Protein AF-A0AAV2SZP1-F1 (afdb_monomer_lite)

Radius of gyration: 31.39 Å; chains: 1; bounding box: 86×43×117 Å

Organism: Calicophoron daubneyi (NCBI:txid300641)

Structure (mmCIF, N/CA/C/O backbone):
data_AF-A0AAV2SZP1-F1
#
_entry.id   AF-A0AAV2SZP1-F1
#
loop_
_atom_site.group_PDB
_atom_site.id
_atom_site.type_symbol
_atom_site.label_atom_id
_atom_site.label_alt_id
_atom_site.label_comp_id
_atom_site.label_asym_id
_atom_site.label_entity_id
_atom_site.label_seq_id
_atom_site.pdbx_PDB_ins_code
_atom_site.Cartn_x
_atom_site.Cartn_y
_atom_site.Cartn_z
_atom_site.occupancy
_atom_site.B_iso_or_equiv
_atom_site.auth_seq_id
_atom_site.auth_comp_id
_atom_site.auth_asym_id
_atom_site.auth_atom_id
_atom_site.pdbx_PDB_model_num
ATOM 1 N N . MET A 1 1 ? 3.345 0.890 -23.397 1.00 32.16 1 MET A N 1
ATOM 2 C CA . MET A 1 1 ? 3.828 -0.381 -22.806 1.00 32.16 1 MET A CA 1
ATOM 3 C C . MET A 1 1 ? 2.612 -1.206 -22.407 1.00 32.16 1 MET A C 1
ATOM 5 O O . MET A 1 1 ? 1.772 -0.677 -21.697 1.00 32.16 1 MET A O 1
ATOM 9 N N . LYS A 1 2 ? 2.470 -2.449 -22.882 1.00 25.91 2 LYS A N 1
ATOM 10 C CA . LYS A 1 2 ? 1.496 -3.401 -22.321 1.00 25.91 2 LYS A CA 1
ATOM 11 C C . LYS A 1 2 ? 2.273 -4.311 -21.373 1.00 25.91 2 LYS A C 1
ATOM 13 O O . LYS A 1 2 ? 3.191 -4.995 -21.817 1.00 25.91 2 LYS A O 1
ATOM 18 N N . THR A 1 3 ? 1.970 -4.248 -20.086 1.00 30.83 3 THR A N 1
ATOM 19 C CA . THR A 1 3 ? 2.583 -5.073 -19.045 1.00 30.83 3 THR A CA 1
ATOM 20 C C . THR A 1 3 ? 1.610 -6.194 -18.684 1.00 30.83 3 THR A C 1
ATOM 22 O O . THR A 1 3 ? 0.451 -5.941 -18.367 1.00 30.83 3 THR A O 1
ATOM 25 N N . ASN A 1 4 ? 2.070 -7.443 -18.753 1.00 27.08 4 ASN A N 1
ATOM 26 C CA . ASN A 1 4 ? 1.370 -8.560 -18.127 1.00 27.08 4 ASN A CA 1
ATOM 27 C C . ASN A 1 4 ? 1.825 -8.583 -16.667 1.00 27.08 4 ASN A C 1
ATOM 29 O O . ASN A 1 4 ? 2.984 -8.895 -16.398 1.00 27.08 4 ASN A O 1
ATOM 33 N N . LEU A 1 5 ? 0.947 -8.169 -15.751 1.00 31.53 5 LEU A N 1
ATOM 34 C CA . LEU A 1 5 ? 1.199 -8.236 -14.314 1.00 31.53 5 LEU A CA 1
ATOM 35 C C . LEU A 1 5 ? 0.475 -9.429 -13.709 1.00 31.53 5 LEU A C 1
ATOM 37 O O . LEU A 1 5 ? -0.736 -9.569 -13.861 1.00 31.53 5 LEU A O 1
ATOM 41 N N . GLU A 1 6 ? 1.223 -10.215 -12.949 1.00 29.12 6 GLU A N 1
ATOM 42 C CA . GLU A 1 6 ? 0.682 -11.115 -11.943 1.00 29.12 6 GLU A CA 1
ATOM 43 C C . GLU A 1 6 ? 1.132 -10.581 -10.580 1.00 29.12 6 GLU A C 1
ATOM 45 O O . GLU A 1 6 ? 2.255 -10.815 -10.139 1.00 29.12 6 GLU A O 1
ATOM 50 N N . THR A 1 7 ? 0.265 -9.800 -9.940 1.00 30.12 7 THR A N 1
ATOM 51 C CA . THR A 1 7 ? 0.522 -9.236 -8.613 1.00 30.12 7 THR A CA 1
ATOM 52 C C . THR A 1 7 ? -0.186 -10.103 -7.564 1.00 30.12 7 THR A C 1
ATOM 54 O O . THR A 1 7 ? -1.376 -10.380 -7.694 1.00 30.12 7 THR A O 1
ATOM 57 N N . ILE A 1 8 ? 0.518 -10.542 -6.516 1.00 31.97 8 ILE A N 1
ATOM 58 C CA . ILE A 1 8 ? -0.034 -11.402 -5.448 1.00 31.97 8 ILE A CA 1
ATOM 59 C C . ILE A 1 8 ? 0.042 -10.662 -4.105 1.00 31.97 8 ILE A C 1
ATOM 61 O O . ILE A 1 8 ? 0.899 -10.965 -3.282 1.00 31.97 8 ILE A O 1
ATOM 65 N N . VAL A 1 9 ? -0.843 -9.686 -3.871 1.00 32.25 9 VAL A N 1
ATOM 66 C CA . VAL A 1 9 ? -0.823 -8.865 -2.642 1.00 32.25 9 VAL A CA 1
ATOM 67 C C . VAL A 1 9 ? -1.455 -9.605 -1.470 1.00 32.25 9 VAL A C 1
ATOM 69 O O . VAL A 1 9 ? -2.668 -9.643 -1.375 1.00 32.25 9 VAL A O 1
ATOM 72 N N . ARG A 1 10 ? -0.665 -10.153 -0.545 1.00 37.72 10 ARG A N 1
ATOM 73 C CA . ARG A 1 10 ? -1.170 -10.768 0.700 1.00 37.72 10 ARG A CA 1
ATOM 74 C C . ARG A 1 10 ? -1.724 -9.689 1.648 1.00 37.72 10 ARG A C 1
ATOM 76 O O . ARG A 1 10 ? -1.050 -8.695 1.873 1.00 37.72 10 ARG A O 1
ATOM 83 N N . LEU A 1 11 ? -2.941 -9.860 2.171 1.00 33.09 11 LEU A N 1
ATOM 84 C CA . LEU A 1 11 ? -3.614 -8.930 3.096 1.00 33.09 11 LEU A CA 1
ATOM 85 C C . LEU A 1 11 ? -4.386 -9.743 4.148 1.00 33.09 11 LEU A C 1
ATOM 87 O O . LEU A 1 11 ? -4.956 -10.783 3.815 1.00 33.09 11 LEU A O 1
ATOM 91 N N . TYR A 1 12 ? -4.443 -9.261 5.391 1.00 32.19 12 TYR A N 1
ATOM 92 C CA . TYR A 1 12 ? -5.140 -9.926 6.501 1.00 32.19 12 TYR A CA 1
ATOM 93 C C . TYR A 1 12 ? -6.186 -8.987 7.095 1.00 32.19 12 TYR A C 1
ATOM 95 O O . TYR A 1 12 ? -5.859 -7.839 7.390 1.00 32.19 12 TYR A O 1
ATOM 103 N N . VAL A 1 13 ? -7.426 -9.456 7.286 1.00 30.86 13 VAL A N 1
ATOM 104 C CA . VAL A 1 13 ? -8.488 -8.640 7.891 1.00 30.86 13 VAL A CA 1
ATOM 105 C C . VAL A 1 13 ? -9.483 -9.469 8.716 1.00 30.86 13 VAL A C 1
ATOM 107 O O . VAL A 1 13 ? -9.924 -10.531 8.289 1.00 30.86 13 VAL A O 1
ATOM 110 N N . SER A 1 14 ? -9.898 -8.932 9.867 1.00 26.12 14 SER A N 1
ATOM 111 C CA . SER A 1 14 ? -10.965 -9.420 10.749 1.00 26.12 14 SER A CA 1
ATOM 112 C C . SER A 1 14 ? -11.928 -8.278 11.156 1.00 26.12 14 SER A C 1
ATOM 114 O O . SER A 1 14 ? -11.673 -7.101 10.899 1.00 26.12 14 SER A O 1
ATOM 116 N N . LYS A 1 15 ? -13.082 -8.614 11.751 1.00 26.30 15 LYS A N 1
ATOM 117 C CA . LYS A 1 15 ? -14.145 -7.670 12.154 1.00 26.30 15 LYS A CA 1
ATOM 118 C C . LYS A 1 15 ? -13.741 -6.856 13.390 1.00 26.30 15 LYS A C 1
ATOM 120 O O . LYS A 1 15 ? -13.517 -7.423 14.456 1.00 26.30 15 LYS A O 1
ATOM 125 N N . GLY A 1 16 ? -13.780 -5.529 13.298 1.00 30.22 16 GLY A N 1
ATOM 126 C CA . GLY A 1 16 ? -13.672 -4.659 14.468 1.00 30.22 16 GLY A CA 1
ATOM 127 C C . GLY A 1 16 ? -14.208 -3.252 14.216 1.00 30.22 16 GLY A C 1
ATOM 128 O O . GLY A 1 16 ? -13.968 -2.679 13.163 1.00 30.22 16 GLY A O 1
ATOM 129 N N . THR A 1 17 ? -14.920 -2.702 15.199 1.00 33.56 17 THR A N 1
ATOM 130 C CA . THR A 1 17 ? -15.301 -1.284 15.283 1.00 33.56 17 THR A CA 1
ATOM 131 C C . THR A 1 17 ? -14.237 -0.490 16.056 1.00 33.56 17 THR A C 1
ATOM 133 O O . THR A 1 17 ? -13.511 -1.066 16.881 1.00 33.56 17 THR A O 1
ATOM 136 N N . TRP A 1 18 ? -14.117 0.807 15.761 1.00 40.94 18 TRP A N 1
ATOM 137 C CA . TRP A 1 18 ? -13.080 1.718 16.266 1.00 40.94 18 TRP A CA 1
ATOM 138 C C . TRP A 1 18 ? -13.682 2.990 16.880 1.00 40.94 18 TRP A C 1
ATOM 140 O O . TRP A 1 18 ? -14.820 3.336 16.573 1.00 40.94 18 TRP A O 1
ATOM 150 N N . THR A 1 19 ? -12.904 3.672 17.726 1.00 40.06 19 THR A N 1
ATOM 151 C CA . THR A 1 19 ? -13.195 4.998 18.304 1.00 40.06 19 THR A CA 1
ATOM 152 C C . THR A 1 19 ? -12.087 6.000 17.931 1.00 40.06 19 THR A C 1
ATOM 154 O O . THR A 1 19 ? -10.946 5.601 17.690 1.00 40.06 19 THR A O 1
ATOM 157 N N . GLU A 1 20 ? -12.426 7.294 17.869 1.00 34.50 20 GLU A N 1
ATOM 158 C CA . GLU A 1 20 ? -11.653 8.362 17.199 1.00 34.50 20 GLU A CA 1
ATOM 159 C C . GLU A 1 20 ? -10.243 8.642 17.774 1.00 34.50 20 GLU A C 1
ATOM 161 O O . GLU A 1 20 ? -9.327 8.965 17.019 1.00 34.50 20 GLU A O 1
ATOM 166 N N . GLU A 1 21 ? -10.006 8.446 19.076 1.00 33.19 21 GLU A N 1
ATOM 167 C CA . GLU A 1 21 ? -8.717 8.770 19.730 1.00 33.19 21 GLU A CA 1
ATOM 168 C C . GLU A 1 21 ? -7.553 7.829 19.356 1.00 33.19 21 GLU A C 1
ATOM 170 O O . GLU A 1 21 ? -6.381 8.187 19.489 1.00 33.19 21 GLU A O 1
ATOM 175 N N . LEU A 1 22 ? -7.840 6.628 18.844 1.00 41.53 22 LEU A N 1
ATOM 176 C CA . LEU A 1 22 ? -6.813 5.629 18.514 1.00 41.53 22 LEU A CA 1
ATOM 177 C C . LEU A 1 22 ? -6.141 5.863 17.148 1.00 41.53 22 LEU A C 1
ATOM 179 O O . LEU A 1 22 ? -5.084 5.285 16.887 1.00 41.53 22 LEU A O 1
ATOM 183 N N . MET A 1 23 ? -6.698 6.727 16.293 1.00 36.97 23 MET A N 1
ATOM 184 C CA . MET A 1 23 ? -6.182 6.944 14.934 1.00 36.97 23 MET A CA 1
ATOM 185 C C . MET A 1 23 ? -4.878 7.758 14.888 1.00 36.97 23 MET A C 1
ATOM 187 O O . MET A 1 23 ? -4.019 7.500 14.043 1.00 36.97 23 MET A O 1
ATOM 191 N N . PHE A 1 24 ? -4.663 8.680 15.834 1.00 35.03 24 PHE A N 1
ATOM 192 C CA . PHE A 1 24 ? -3.484 9.562 15.838 1.00 35.03 24 PHE A CA 1
ATOM 193 C C . PHE A 1 24 ? -2.183 8.849 16.257 1.00 35.03 24 PHE A C 1
ATOM 195 O O . PHE A 1 24 ? -1.125 9.091 15.677 1.00 35.03 24 PHE A O 1
ATOM 202 N N . GLN A 1 25 ? -2.239 7.915 17.217 1.00 36.44 25 GLN A N 1
ATOM 203 C CA . GLN A 1 25 ? -1.064 7.112 17.607 1.00 36.44 25 GLN A CA 1
ATOM 204 C C . GLN A 1 25 ? -0.679 6.062 16.552 1.00 36.44 25 GLN A C 1
ATOM 206 O O . GLN A 1 25 ? 0.465 5.607 16.507 1.00 36.44 25 GLN A O 1
ATOM 211 N N . TYR A 1 26 ? -1.626 5.682 15.698 1.00 40.97 26 TYR A N 1
ATOM 212 C CA . TYR A 1 26 ? -1.497 4.597 14.735 1.00 40.97 26 TYR A CA 1
ATOM 213 C C . TYR A 1 26 ? -0.702 4.995 13.481 1.00 40.97 26 TYR A C 1
ATOM 215 O O . TYR A 1 26 ? 0.145 4.229 13.017 1.00 40.97 26 TYR A O 1
ATOM 223 N N . PHE A 1 27 ? -0.866 6.230 12.994 1.00 37.50 27 PHE A N 1
ATOM 224 C CA . PHE A 1 27 ? -0.112 6.728 11.836 1.00 37.50 27 PHE A CA 1
ATOM 225 C C . PHE A 1 27 ? 1.400 6.828 12.120 1.00 37.50 27 PHE A C 1
ATOM 227 O O . PHE A 1 27 ? 2.226 6.479 11.276 1.00 37.50 27 PHE A O 1
ATOM 234 N N . TYR A 1 28 ? 1.773 7.202 13.351 1.00 34.41 28 TYR A N 1
ATOM 235 C CA . TYR A 1 28 ? 3.170 7.275 13.802 1.00 34.41 28 TYR A CA 1
ATOM 236 C C . TYR A 1 28 ? 3.864 5.898 13.843 1.00 34.41 28 TYR A C 1
ATOM 238 O O . TYR A 1 28 ? 5.072 5.801 13.636 1.00 34.41 28 TYR A O 1
ATOM 246 N N . LEU A 1 29 ? 3.107 4.819 14.074 1.00 33.34 29 LEU A N 1
ATOM 247 C CA . LEU A 1 29 ? 3.631 3.452 14.180 1.00 33.34 29 LEU A CA 1
ATOM 248 C C . LEU A 1 29 ? 3.926 2.804 12.818 1.00 33.34 29 LEU A C 1
ATOM 250 O O . LEU A 1 29 ? 4.861 2.009 12.724 1.00 33.34 29 LEU A O 1
ATOM 254 N N . SER A 1 30 ? 3.191 3.175 11.763 1.00 34.12 30 SER A N 1
ATOM 255 C CA . SER A 1 30 ? 3.409 2.652 10.400 1.00 34.12 30 SER A CA 1
ATOM 256 C C . SER A 1 30 ? 4.790 3.012 9.825 1.00 34.12 30 SER A C 1
ATOM 258 O O . SER A 1 30 ? 5.386 2.229 9.090 1.00 34.12 30 SER A O 1
ATOM 260 N N . ASN A 1 31 ? 5.364 4.140 10.256 1.00 38.78 31 ASN A N 1
ATOM 261 C CA . ASN A 1 31 ? 6.644 4.664 9.769 1.00 38.78 31 ASN A CA 1
ATOM 262 C C . ASN A 1 31 ? 7.893 3.958 10.330 1.00 38.78 31 ASN A C 1
ATOM 264 O O . ASN A 1 31 ? 9.012 4.319 9.971 1.00 38.78 31 ASN A O 1
ATOM 268 N N . LYS A 1 32 ? 7.735 2.963 11.216 1.00 33.59 32 LYS A N 1
ATOM 269 C CA . LYS A 1 32 ? 8.853 2.258 11.874 1.00 33.59 32 LYS A CA 1
ATOM 270 C C . LYS A 1 32 ? 9.125 0.844 11.351 1.00 33.59 32 LYS A C 1
ATOM 272 O O . LYS A 1 32 ? 9.921 0.126 11.952 1.00 33.59 32 LYS A O 1
ATOM 277 N N . ILE A 1 33 ? 8.491 0.432 10.254 1.00 33.03 33 ILE A N 1
ATOM 278 C CA . ILE A 1 33 ? 8.659 -0.917 9.702 1.00 33.03 33 ILE A CA 1
ATOM 279 C C . ILE A 1 33 ? 9.998 -1.005 8.952 1.00 33.03 33 ILE A C 1
ATOM 281 O O . ILE A 1 33 ? 10.155 -0.493 7.846 1.00 33.03 33 ILE A O 1
ATOM 285 N N . SER A 1 34 ? 10.978 -1.650 9.586 1.00 28.44 34 SER A N 1
ATOM 286 C CA . SER A 1 34 ? 12.246 -2.079 8.988 1.00 28.44 34 SER A CA 1
ATOM 287 C C . SER A 1 34 ? 12.063 -3.437 8.300 1.00 28.44 34 SER A C 1
ATOM 289 O O . SER A 1 34 ? 11.376 -4.317 8.812 1.00 28.44 34 SER A O 1
ATOM 291 N N . THR A 1 35 ? 12.669 -3.611 7.125 1.00 31.80 35 THR A N 1
ATOM 292 C CA . THR A 1 35 ? 12.602 -4.835 6.316 1.00 31.80 35 THR A CA 1
ATOM 293 C C . THR A 1 35 ? 13.685 -5.849 6.716 1.00 31.80 35 THR A C 1
ATOM 295 O O . THR A 1 35 ? 14.881 -5.668 6.450 1.00 31.80 35 THR A O 1
ATOM 298 N N . VAL A 1 36 ? 13.265 -6.982 7.293 1.00 28.52 36 VAL A N 1
ATOM 299 C CA . VAL A 1 36 ? 14.100 -8.182 7.489 1.00 28.52 36 VAL A CA 1
ATOM 300 C C . VAL A 1 36 ? 13.341 -9.437 7.044 1.00 28.52 36 VAL A C 1
ATOM 302 O O . VAL A 1 36 ? 12.256 -9.745 7.524 1.00 28.52 36 VAL A O 1
ATOM 305 N N . VAL A 1 37 ? 13.939 -10.189 6.113 1.00 26.88 37 VAL A N 1
ATOM 306 C CA . VAL A 1 37 ? 13.372 -11.412 5.526 1.00 26.88 37 VAL A CA 1
ATOM 307 C C . VAL A 1 37 ? 13.760 -12.635 6.365 1.00 26.88 37 VAL A C 1
ATOM 309 O O . VAL A 1 37 ? 14.941 -12.959 6.478 1.00 26.88 37 VAL A O 1
ATOM 312 N N . ARG A 1 38 ? 12.783 -13.393 6.884 1.00 26.80 38 ARG A N 1
ATOM 313 C CA . ARG A 1 38 ? 12.986 -14.801 7.283 1.00 26.80 38 ARG A CA 1
ATOM 314 C C . ARG A 1 38 ? 11.723 -15.649 7.075 1.00 26.80 38 ARG A C 1
ATOM 316 O O . ARG A 1 38 ? 10.614 -15.229 7.369 1.00 26.80 38 ARG A O 1
ATOM 323 N N . ARG A 1 39 ? 11.924 -16.865 6.546 1.00 31.78 39 ARG A N 1
ATOM 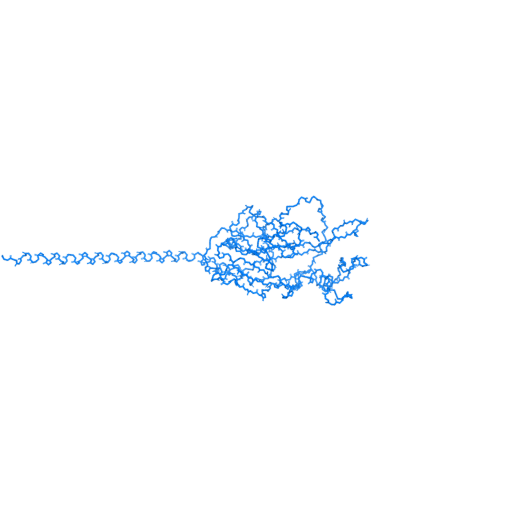324 C CA . ARG A 1 39 ? 10.897 -17.839 6.115 1.00 31.78 39 ARG A CA 1
ATOM 325 C C . ARG A 1 39 ? 10.035 -18.385 7.271 1.00 31.78 39 ARG A C 1
ATOM 327 O O . ARG A 1 39 ? 10.616 -18.924 8.211 1.00 31.78 39 ARG A O 1
ATOM 334 N N . ARG A 1 40 ? 8.699 -18.457 7.088 1.00 27.16 40 ARG A N 1
ATOM 335 C CA . ARG A 1 40 ? 7.868 -19.701 6.997 1.00 27.16 40 ARG A CA 1
ATOM 336 C C . ARG A 1 40 ? 6.333 -19.440 7.044 1.00 27.16 40 ARG A C 1
ATOM 338 O O . ARG A 1 40 ? 5.850 -18.884 8.017 1.00 27.16 40 ARG A O 1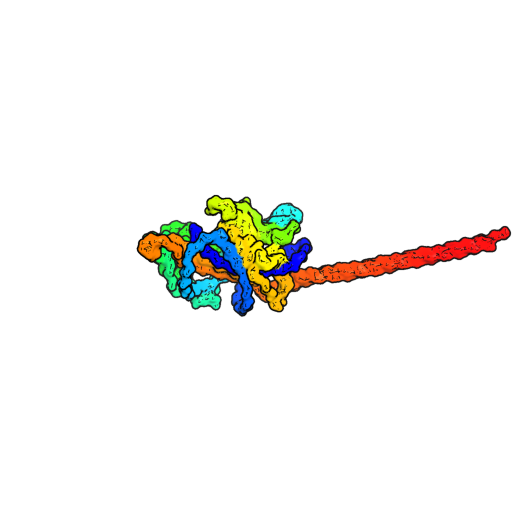
ATOM 345 N N . SER A 1 41 ? 5.612 -20.076 6.098 1.00 23.06 41 SER A N 1
ATOM 346 C CA . SER A 1 41 ? 4.168 -20.479 6.037 1.00 23.06 41 SER A CA 1
ATOM 347 C C . SER A 1 41 ? 3.078 -19.398 5.840 1.00 23.06 41 SER A C 1
ATOM 349 O O . SER A 1 41 ? 2.883 -18.581 6.729 1.00 23.06 41 SER A O 1
ATOM 351 N N . LEU A 1 42 ? 2.315 -19.446 4.724 1.00 28.69 42 LEU A N 1
ATOM 352 C CA . LEU A 1 42 ? 1.589 -18.287 4.146 1.00 28.69 42 LEU A CA 1
ATOM 353 C C . LEU A 1 42 ? 0.318 -18.597 3.326 1.00 28.69 42 LEU A C 1
ATOM 355 O O . LEU A 1 42 ? 0.225 -19.673 2.739 1.00 28.69 42 LEU A O 1
ATOM 359 N N . TYR A 1 43 ? -0.612 -17.629 3.246 1.00 29.81 43 TYR A N 1
ATOM 360 C CA . TYR A 1 43 ? -1.841 -17.631 2.419 1.00 29.81 43 TYR A CA 1
ATOM 361 C C . TYR A 1 43 ? -1.741 -16.619 1.256 1.00 29.81 43 TYR A C 1
ATOM 363 O O . TYR A 1 43 ? -0.762 -15.879 1.134 1.00 29.81 43 TYR A O 1
ATOM 371 N N . TYR A 1 44 ? -2.739 -16.623 0.363 1.00 28.11 44 TYR A N 1
ATOM 372 C CA . TYR A 1 44 ? -2.684 -16.008 -0.966 1.00 28.11 44 TYR A CA 1
ATOM 373 C C . TYR A 1 44 ? -3.857 -15.042 -1.192 1.00 28.11 44 TYR A C 1
ATOM 375 O O . TYR A 1 44 ? -4.929 -15.228 -0.630 1.00 28.11 44 TYR A O 1
ATOM 383 N N . ILE A 1 45 ? -3.656 -14.048 -2.054 1.00 27.97 45 ILE A N 1
ATOM 384 C CA . ILE A 1 45 ? -4.679 -13.179 -2.656 1.00 27.97 45 ILE A CA 1
ATOM 385 C C . ILE A 1 45 ? -4.326 -13.111 -4.135 1.00 27.97 45 ILE A C 1
ATOM 387 O O . ILE A 1 45 ? -3.175 -12.845 -4.488 1.00 27.97 45 ILE A O 1
ATOM 391 N N . ARG A 1 46 ? -5.292 -13.415 -5.001 1.00 32.19 46 ARG A N 1
ATOM 392 C CA . ARG A 1 46 ? -5.098 -13.441 -6.452 1.00 32.19 46 ARG A CA 1
ATOM 393 C C . ARG A 1 46 ? -5.687 -12.163 -7.030 1.00 32.19 46 ARG A C 1
ATOM 395 O O . ARG A 1 46 ? -6.867 -11.888 -6.846 1.00 32.19 46 ARG A O 1
ATOM 402 N N . ILE A 1 47 ? -4.874 -11.390 -7.740 1.00 29.44 47 ILE A N 1
ATOM 403 C CA . ILE A 1 47 ? -5.366 -10.252 -8.516 1.00 29.44 47 ILE A CA 1
ATOM 404 C C . ILE A 1 47 ? -5.851 -10.790 -9.859 1.00 29.44 47 ILE A C 1
ATOM 406 O O . ILE A 1 47 ? -5.077 -11.368 -10.623 1.00 29.44 47 ILE A O 1
ATOM 410 N N . ARG A 1 48 ? -7.150 -10.638 -10.125 1.00 27.20 48 ARG A N 1
ATOM 411 C CA . ARG A 1 48 ? -7.759 -10.990 -11.408 1.00 27.20 48 ARG A CA 1
ATOM 412 C C . ARG A 1 48 ? -7.806 -9.732 -12.262 1.00 27.20 48 ARG A C 1
ATOM 414 O O . ARG A 1 48 ? -8.371 -8.720 -11.859 1.00 27.20 48 ARG A O 1
ATOM 421 N N . THR A 1 49 ? -7.178 -9.770 -13.428 1.00 30.23 49 THR A N 1
ATOM 422 C CA . THR A 1 49 ? -7.310 -8.708 -14.422 1.00 30.23 49 THR A CA 1
ATOM 423 C C . THR A 1 49 ? -8.477 -9.067 -15.339 1.00 30.23 49 THR A C 1
ATOM 425 O O . THR A 1 49 ? -8.436 -10.076 -16.038 1.00 30.23 49 THR A O 1
ATOM 428 N N . ASP A 1 50 ? -9.543 -8.264 -15.318 1.00 25.81 50 ASP A N 1
ATOM 429 C CA . ASP A 1 50 ? -10.733 -8.465 -16.157 1.00 25.81 50 ASP A CA 1
ATOM 430 C C . ASP A 1 50 ? -10.458 -8.058 -17.611 1.00 25.81 50 ASP A C 1
ATOM 432 O O . ASP A 1 50 ? -11.016 -7.096 -18.126 1.00 25.81 50 ASP A O 1
ATOM 436 N N . HIS A 1 51 ? -9.579 -8.789 -18.292 1.00 31.94 51 HIS A N 1
ATOM 437 C CA . HIS A 1 51 ? -9.505 -8.800 -19.747 1.00 31.94 51 HIS A CA 1
ATOM 438 C C . HIS A 1 51 ? -9.267 -10.240 -20.209 1.00 31.94 51 HIS A C 1
ATOM 440 O O . HIS A 1 51 ? -8.258 -10.851 -19.859 1.00 31.94 51 HIS A O 1
ATOM 446 N N . ASN A 1 52 ? -10.196 -10.768 -21.013 1.00 26.27 52 ASN A N 1
ATOM 447 C CA . ASN A 1 52 ? -10.017 -11.984 -21.808 1.00 26.27 52 ASN A CA 1
ATOM 448 C C . ASN A 1 52 ? -8.840 -11.783 -22.781 1.00 26.27 52 ASN A C 1
ATOM 450 O O . ASN A 1 52 ? -9.026 -11.448 -23.947 1.00 26.27 52 ASN A O 1
ATOM 454 N N . CYS A 1 53 ? -7.617 -11.967 -22.296 1.00 25.19 53 CYS A N 1
ATOM 455 C CA . CYS A 1 53 ? -6.429 -12.138 -23.117 1.00 25.19 53 CYS A CA 1
ATOM 456 C C . CYS A 1 53 ? -6.057 -13.618 -23.069 1.00 25.19 53 CYS A C 1
ATOM 458 O O . CYS A 1 53 ? -5.292 -14.073 -22.223 1.00 25.19 53 CYS A O 1
ATOM 460 N N . SER A 1 54 ? -6.649 -14.381 -23.981 1.00 23.11 54 SER A N 1
ATOM 461 C CA . SER A 1 54 ? -6.166 -15.701 -24.361 1.00 23.11 54 SER A CA 1
ATOM 462 C C . SER A 1 54 ? -4.711 -15.619 -24.838 1.00 23.11 54 SER A C 1
ATOM 464 O O . SER A 1 54 ? -4.409 -14.819 -25.722 1.00 23.11 54 SER A O 1
ATOM 466 N N . GLY A 1 55 ? -3.848 -16.505 -24.332 1.00 22.89 55 GLY A N 1
ATOM 467 C CA . GLY A 1 55 ? -2.681 -16.976 -25.085 1.00 22.89 55 GLY A CA 1
ATOM 468 C C . GLY A 1 55 ? -1.310 -16.802 -24.427 1.00 22.89 55 GLY A C 1
ATOM 469 O O . GLY A 1 55 ? -0.743 -15.715 -24.429 1.00 22.89 55 GLY A O 1
ATOM 470 N N . TYR A 1 56 ? -0.750 -17.954 -24.039 1.00 21.45 56 TYR A N 1
ATOM 471 C CA . TYR A 1 56 ? 0.676 -18.294 -23.896 1.00 21.45 56 TYR A CA 1
ATOM 472 C C . TYR A 1 56 ? 1.414 -17.852 -22.621 1.00 21.45 56 TYR A C 1
ATOM 474 O O . TYR A 1 56 ? 2.116 -16.845 -22.568 1.00 21.45 56 TYR A O 1
ATOM 482 N N . THR A 1 57 ? 1.365 -18.728 -21.615 1.00 20.34 57 THR A N 1
ATOM 483 C CA . THR A 1 57 ? 2.336 -18.808 -20.518 1.00 20.34 57 THR A CA 1
ATOM 484 C C . THR A 1 57 ? 3.642 -19.412 -21.047 1.00 20.34 57 THR A C 1
ATOM 486 O O . THR A 1 57 ? 3.771 -20.626 -21.178 1.00 20.34 57 THR A O 1
ATOM 489 N N . PHE A 1 58 ? 4.634 -18.577 -21.359 1.00 20.95 58 PHE A N 1
ATOM 490 C CA . PHE A 1 58 ? 6.013 -19.043 -21.523 1.00 20.95 58 PHE A CA 1
ATOM 491 C C . PHE A 1 58 ? 6.676 -19.118 -20.144 1.00 20.95 58 PHE A C 1
ATOM 493 O O . PHE A 1 58 ? 7.096 -18.110 -19.581 1.00 20.95 58 PHE A O 1
ATOM 500 N N . SER A 1 59 ? 6.767 -20.328 -19.592 1.00 22.64 59 SER A N 1
ATOM 501 C CA . SER A 1 59 ? 7.606 -20.624 -18.427 1.00 22.64 59 SER A CA 1
ATOM 502 C C . SER A 1 59 ? 9.046 -20.839 -18.894 1.00 22.64 59 SER A C 1
ATOM 504 O O . SER A 1 59 ? 9.478 -21.970 -19.099 1.00 22.64 59 SER A O 1
ATOM 506 N N . ALA A 1 60 ? 9.797 -19.753 -19.076 1.00 21.56 60 ALA A N 1
ATOM 507 C CA . ALA A 1 60 ? 11.252 -19.812 -19.187 1.00 21.56 60 ALA A CA 1
ATOM 508 C C . ALA A 1 60 ? 11.842 -19.515 -17.804 1.00 21.56 60 ALA A C 1
ATOM 510 O O . ALA A 1 60 ? 11.984 -18.368 -17.386 1.00 21.56 60 ALA A O 1
ATOM 511 N N . GLN A 1 61 ? 12.124 -20.577 -17.056 1.00 25.80 61 GLN A N 1
ATOM 512 C CA . GLN A 1 61 ? 12.614 -20.512 -15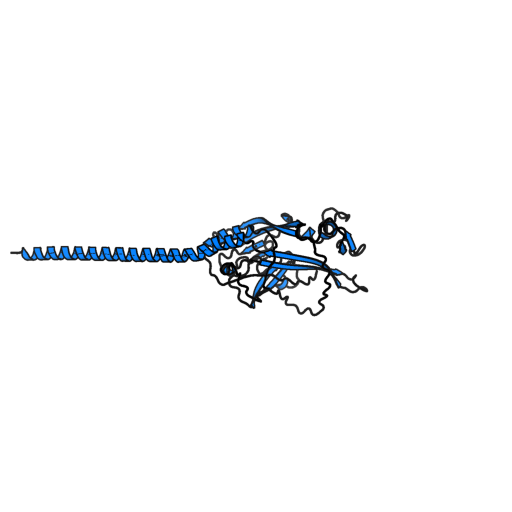.686 1.00 25.80 61 GLN A CA 1
ATOM 513 C C . GLN A 1 61 ? 14.127 -20.235 -15.667 1.00 25.80 61 GLN A C 1
ATOM 515 O O . GLN A 1 61 ? 14.916 -21.061 -15.224 1.00 25.80 61 GLN A O 1
ATOM 520 N N . ASN A 1 62 ? 14.546 -19.055 -16.129 1.00 24.08 62 ASN A N 1
ATOM 521 C CA . ASN A 1 62 ? 15.895 -18.565 -15.856 1.00 24.08 62 ASN A CA 1
ATOM 522 C C . ASN A 1 62 ? 15.918 -18.020 -14.424 1.00 24.08 62 ASN A C 1
ATOM 524 O O . ASN A 1 62 ? 15.550 -16.875 -14.169 1.00 24.08 62 ASN A O 1
ATOM 528 N N . ARG A 1 63 ? 16.344 -18.861 -13.470 1.00 28.50 63 ARG A N 1
ATOM 529 C CA . ARG A 1 63 ? 16.705 -18.453 -12.101 1.00 28.50 63 ARG A CA 1
ATOM 530 C C . ARG A 1 63 ? 18.006 -17.639 -12.108 1.00 28.50 63 ARG A C 1
ATOM 532 O O . ARG A 1 63 ? 18.982 -18.013 -11.469 1.00 28.50 63 ARG A O 1
ATOM 539 N N . LEU A 1 64 ? 18.032 -16.524 -12.827 1.00 34.59 64 LEU A N 1
ATOM 540 C CA . LEU A 1 64 ? 18.990 -15.464 -12.545 1.00 34.59 64 LEU A CA 1
ATOM 541 C C . LEU A 1 64 ? 18.390 -14.684 -11.377 1.00 34.59 64 LEU A C 1
ATOM 543 O O . LEU A 1 64 ? 17.549 -13.809 -11.564 1.00 34.59 64 LEU A O 1
ATOM 547 N N . GLY A 1 65 ? 18.714 -15.118 -10.157 1.00 38.50 65 GLY A N 1
ATOM 548 C CA . GLY A 1 65 ? 18.326 -14.401 -8.949 1.00 38.50 65 GLY A CA 1
ATOM 549 C C . GLY A 1 65 ? 18.952 -13.015 -8.997 1.00 38.50 65 GLY A C 1
ATOM 550 O O . GLY A 1 65 ? 20.174 -12.896 -9.049 1.00 38.50 65 GLY A O 1
ATOM 551 N N . PHE A 1 66 ? 18.116 -11.984 -9.043 1.00 49.88 66 PHE A N 1
ATOM 552 C CA . PHE A 1 66 ? 18.588 -10.612 -8.971 1.00 49.88 66 PHE A CA 1
ATOM 553 C C . PHE A 1 66 ? 19.236 -10.343 -7.601 1.00 49.88 66 PHE A C 1
ATOM 555 O O . PHE A 1 66 ? 18.896 -11.011 -6.616 1.00 49.88 66 PHE A O 1
ATOM 562 N N . PRO A 1 67 ? 20.161 -9.370 -7.530 1.00 55.91 67 PRO A N 1
ATOM 563 C CA . PRO A 1 67 ? 20.513 -8.686 -6.292 1.00 55.91 67 PRO A CA 1
ATOM 564 C C . PRO A 1 67 ? 19.270 -8.446 -5.424 1.00 55.91 67 PRO A C 1
ATOM 566 O O . PRO A 1 67 ? 18.300 -7.845 -5.879 1.00 55.91 67 PRO A O 1
ATOM 569 N N . HIS A 1 68 ? 19.273 -8.942 -4.191 1.00 55.62 68 HIS A N 1
ATOM 570 C CA . HIS A 1 68 ? 18.284 -8.547 -3.202 1.00 55.62 68 HIS A CA 1
ATOM 571 C C . HIS A 1 68 ? 18.614 -7.138 -2.723 1.00 55.62 68 HIS A C 1
ATOM 573 O O . HIS A 1 68 ? 19.711 -6.865 -2.233 1.00 55.62 68 HIS A O 1
ATOM 579 N N . GLU A 1 69 ? 17.631 -6.255 -2.828 1.00 59.03 69 GLU A N 1
ATOM 580 C CA . GLU A 1 69 ? 17.747 -4.881 -2.369 1.00 59.03 69 GLU A CA 1
ATOM 581 C C . GLU A 1 69 ? 16.731 -4.595 -1.276 1.00 59.03 69 GLU A C 1
ATOM 583 O O . GLU A 1 69 ? 15.574 -5.017 -1.328 1.00 59.03 69 GLU A O 1
ATOM 588 N N . LYS A 1 70 ? 17.176 -3.855 -0.266 1.00 70.31 70 LYS A N 1
ATOM 589 C CA . LYS A 1 70 ? 16.313 -3.308 0.766 1.00 70.31 70 LYS A CA 1
ATOM 590 C C . LYS A 1 70 ? 15.780 -1.971 0.289 1.00 70.31 70 LYS A C 1
ATOM 592 O O . LYS A 1 70 ? 16.525 -1.000 0.157 1.00 70.31 70 LYS A O 1
ATOM 597 N N . LYS A 1 71 ? 14.472 -1.928 0.064 1.00 70.81 71 LYS A N 1
ATOM 598 C CA . LYS A 1 71 ? 13.736 -0.683 -0.121 1.00 70.81 71 LYS A CA 1
ATOM 599 C C . LYS A 1 71 ? 13.588 -0.001 1.236 1.00 70.81 71 LYS A C 1
ATOM 601 O O . LYS A 1 71 ? 13.067 -0.596 2.181 1.00 70.81 71 LYS A O 1
ATOM 606 N N . LYS A 1 72 ? 14.040 1.244 1.321 1.00 76.75 72 LYS A N 1
ATOM 607 C CA . LYS A 1 72 ? 13.747 2.162 2.417 1.00 76.75 72 LYS A CA 1
ATOM 608 C C . LYS A 1 72 ? 12.773 3.211 1.889 1.00 76.75 72 LYS A C 1
ATOM 610 O O . LYS A 1 72 ? 13.049 3.883 0.897 1.00 76.75 72 LYS A O 1
ATOM 615 N N . SER A 1 73 ? 11.619 3.320 2.532 1.00 73.75 73 SER A N 1
ATOM 616 C CA . SER A 1 73 ? 10.654 4.390 2.288 1.00 73.75 73 SER A CA 1
ATOM 617 C C . SER A 1 73 ? 10.819 5.469 3.347 1.00 73.75 73 SER A C 1
ATOM 619 O O . SER A 1 73 ? 10.860 5.171 4.540 1.00 73.75 73 SER A O 1
ATOM 621 N N . GLU A 1 74 ? 10.891 6.718 2.915 1.00 80.75 74 GLU A N 1
ATOM 622 C CA . GLU A 1 74 ? 10.954 7.888 3.780 1.00 80.75 74 GLU A CA 1
ATOM 623 C C . GLU A 1 74 ? 9.830 8.845 3.393 1.00 80.75 74 GLU A C 1
ATOM 625 O O . GLU A 1 74 ? 9.691 9.210 2.226 1.00 80.75 74 GLU A O 1
ATOM 630 N N . ILE A 1 75 ? 9.011 9.253 4.361 1.00 79.06 75 ILE A N 1
ATOM 631 C CA . ILE A 1 75 ? 8.023 10.307 4.135 1.00 79.06 75 ILE A CA 1
ATOM 632 C C . ILE A 1 75 ? 8.748 11.646 4.227 1.00 79.06 75 ILE A C 1
ATOM 634 O O . ILE A 1 75 ? 9.237 12.020 5.290 1.00 79.06 75 ILE A O 1
ATOM 638 N N . THR A 1 76 ? 8.822 12.365 3.112 1.00 84.19 76 THR A N 1
ATOM 639 C CA . THR A 1 76 ? 9.565 13.632 3.022 1.00 84.19 76 THR A CA 1
ATOM 640 C C . THR A 1 76 ? 8.674 14.851 3.222 1.00 84.19 76 THR A C 1
ATOM 642 O O . THR A 1 76 ? 9.167 15.952 3.443 1.00 84.19 76 THR A O 1
ATOM 645 N N . PHE A 1 77 ? 7.358 14.680 3.106 1.00 87.75 77 PHE A N 1
ATOM 646 C CA . PHE A 1 77 ? 6.380 15.750 3.258 1.00 87.75 77 PHE A CA 1
ATOM 647 C C . PHE A 1 77 ? 5.076 15.185 3.808 1.00 87.75 77 PHE A C 1
ATOM 649 O O . PHE A 1 77 ? 4.629 14.142 3.329 1.00 87.75 77 PHE A O 1
ATOM 656 N N . VAL A 1 78 ? 4.474 15.894 4.764 1.00 90.44 78 VAL A N 1
ATOM 657 C CA . VAL A 1 78 ? 3.132 15.627 5.293 1.00 90.44 78 VAL A CA 1
ATOM 658 C C . VAL A 1 78 ? 2.415 16.955 5.506 1.00 90.44 78 VAL A C 1
ATOM 660 O O . VAL A 1 78 ? 2.955 17.856 6.143 1.00 90.44 78 VAL A O 1
ATOM 663 N N . GLU A 1 79 ? 1.191 17.055 5.010 1.00 93.75 79 GLU A N 1
ATOM 664 C CA . GLU A 1 79 ? 0.271 18.167 5.233 1.00 93.75 79 GLU A CA 1
ATOM 665 C C . GLU A 1 79 ? -1.123 17.600 5.517 1.00 93.75 79 GLU A C 1
ATOM 667 O O . GLU A 1 79 ? -1.517 16.576 4.962 1.00 93.75 79 GLU A O 1
ATOM 672 N N . TRP A 1 80 ? -1.878 18.250 6.395 1.00 94.56 80 TRP A N 1
ATOM 673 C CA . TRP A 1 80 ? -3.231 17.831 6.758 1.00 94.56 80 TRP A CA 1
ATOM 674 C C . TRP A 1 80 ? -4.251 18.813 6.191 1.00 94.56 80 TRP A C 1
ATOM 676 O O . TRP A 1 80 ? -3.974 20.006 6.084 1.00 94.56 80 TRP A O 1
ATOM 686 N N . SER A 1 81 ? -5.449 18.331 5.857 1.00 93.12 81 SER A N 1
ATOM 687 C CA . SER A 1 81 ? -6.566 19.218 5.514 1.00 93.12 81 SER A CA 1
ATOM 688 C C . SER A 1 81 ? -6.879 20.177 6.671 1.00 93.12 81 SER A C 1
ATOM 690 O O . SER A 1 81 ? -6.827 19.763 7.825 1.00 93.12 81 SER A O 1
ATOM 692 N N . SER A 1 82 ? -7.281 21.413 6.377 1.00 93.38 82 SER A N 1
ATOM 693 C CA . SER A 1 82 ? -7.500 22.483 7.368 1.00 93.38 82 SER A CA 1
ATOM 694 C C . SER A 1 82 ? -8.719 22.311 8.292 1.00 93.38 82 SER A C 1
ATOM 696 O O . SER A 1 82 ? -8.973 23.172 9.133 1.00 93.38 82 SER A O 1
ATOM 698 N N . GLU A 1 83 ? -9.493 21.234 8.144 1.00 92.19 83 GLU A N 1
ATOM 699 C CA . GLU A 1 83 ? -10.628 20.919 9.020 1.00 92.19 83 GLU A CA 1
ATOM 700 C C . GLU A 1 83 ? -10.149 20.645 10.468 1.00 92.19 83 GLU A C 1
ATOM 702 O O . GLU A 1 83 ? -9.073 20.071 10.643 1.00 92.19 83 GLU A O 1
ATOM 707 N N . PRO A 1 84 ? -10.941 20.978 11.516 1.00 90.31 84 PRO A N 1
ATOM 708 C CA . PRO A 1 84 ? -10.566 20.736 12.919 1.00 90.31 84 PRO A CA 1
ATOM 709 C C . PRO A 1 84 ? -10.201 19.279 13.220 1.00 90.31 84 PRO A C 1
ATOM 711 O O . PRO A 1 84 ? -9.324 19.010 14.038 1.00 90.31 84 PRO A O 1
ATOM 714 N N . VAL A 1 85 ? -10.869 18.346 12.535 1.00 91.69 85 VAL A N 1
ATOM 715 C CA . VAL A 1 85 ? -10.492 16.934 12.490 1.00 91.69 85 VAL A CA 1
ATOM 716 C C . VAL A 1 85 ? -10.183 16.604 11.028 1.00 91.69 85 VAL A C 1
ATOM 718 O O . VAL A 1 85 ? -11.108 16.531 10.214 1.00 91.69 85 VAL A O 1
ATOM 721 N N . PRO A 1 86 ? -8.901 16.470 10.651 1.00 90.44 86 PRO A N 1
ATOM 722 C CA . PRO A 1 86 ? -8.512 16.430 9.252 1.00 90.44 86 PRO A CA 1
ATOM 723 C C . PRO A 1 86 ? -9.003 15.150 8.571 1.00 90.44 86 PRO A C 1
ATOM 725 O O . PRO A 1 86 ? -8.621 14.040 8.947 1.00 90.44 86 PRO A O 1
ATOM 728 N N . ARG A 1 87 ? -9.833 15.305 7.535 1.00 94.94 87 ARG A N 1
ATOM 729 C CA . ARG A 1 87 ? -10.341 14.197 6.713 1.00 94.94 87 ARG A CA 1
ATOM 730 C C . ARG A 1 87 ? -9.285 13.635 5.760 1.00 94.94 87 ARG A C 1
ATOM 732 O O . ARG A 1 87 ? -9.309 12.444 5.466 1.00 94.94 87 ARG A O 1
ATOM 739 N N . SER A 1 88 ? -8.388 14.481 5.263 1.00 95.94 88 SER A N 1
ATOM 740 C CA . SER A 1 88 ? -7.357 14.078 4.305 1.00 95.94 88 SER A CA 1
ATOM 741 C C . SER A 1 88 ? -5.966 14.361 4.859 1.00 95.94 88 SER A C 1
ATOM 743 O O . SER A 1 88 ? -5.724 15.395 5.490 1.00 95.94 88 SER A O 1
ATOM 745 N N . MET A 1 89 ? -5.041 13.458 4.556 1.00 95.44 89 MET A N 1
ATOM 746 C CA . MET A 1 89 ? -3.607 13.679 4.652 1.00 95.44 89 MET A CA 1
ATOM 747 C C . MET A 1 89 ? -3.020 13.747 3.245 1.00 95.44 89 MET A C 1
ATOM 749 O O . MET A 1 89 ? -3.271 12.883 2.409 1.00 95.44 89 MET A O 1
ATOM 753 N N . PHE A 1 90 ? -2.171 14.737 3.014 1.00 95.00 90 PHE A N 1
ATOM 754 C CA . PHE A 1 90 ? -1.310 14.834 1.850 1.00 95.00 90 PHE A CA 1
ATOM 755 C C . PHE A 1 90 ? 0.098 14.408 2.241 1.00 95.00 90 PHE A C 1
ATOM 757 O O . PHE A 1 90 ? 0.642 14.916 3.220 1.00 95.00 90 PHE A O 1
ATOM 764 N N . TYR A 1 91 ? 0.716 13.513 1.479 1.00 92.50 91 TYR A N 1
ATOM 765 C CA . TYR A 1 91 ? 2.100 13.131 1.730 1.00 92.50 91 TYR A CA 1
ATOM 766 C C . TYR A 1 91 ? 2.896 12.927 0.447 1.00 92.50 91 TYR A C 1
ATOM 768 O O . TYR A 1 91 ? 2.346 12.698 -0.632 1.00 92.50 91 TYR A O 1
ATOM 776 N N . ARG A 1 92 ? 4.221 13.017 0.582 1.00 90.31 92 ARG A N 1
ATOM 777 C CA . ARG A 1 92 ? 5.174 12.553 -0.430 1.00 90.31 92 ARG A CA 1
ATOM 778 C C . ARG A 1 92 ? 6.070 11.492 0.175 1.00 90.31 92 ARG A C 1
ATOM 780 O O . ARG A 1 92 ? 6.618 11.686 1.261 1.00 90.31 92 ARG A O 1
ATOM 787 N N . ALA A 1 93 ? 6.221 10.390 -0.546 1.00 84.00 93 ALA A N 1
ATOM 788 C CA . ALA A 1 93 ? 7.136 9.322 -0.189 1.00 84.00 93 ALA A CA 1
ATOM 789 C C . ALA A 1 93 ? 8.337 9.330 -1.136 1.00 84.00 93 ALA A C 1
ATOM 791 O O . ALA A 1 93 ? 8.190 9.358 -2.360 1.00 84.00 93 ALA A O 1
ATOM 792 N N . ARG A 1 94 ? 9.528 9.277 -0.549 1.00 82.81 94 ARG A N 1
ATOM 793 C CA . ARG A 1 94 ? 10.778 8.983 -1.232 1.00 82.81 94 ARG A CA 1
ATOM 794 C C . ARG A 1 94 ? 11.105 7.509 -1.029 1.00 82.81 94 ARG A C 1
ATOM 796 O O . ARG A 1 94 ? 11.090 7.011 0.094 1.00 82.81 94 ARG A O 1
ATOM 803 N N . TYR A 1 95 ? 11.457 6.832 -2.112 1.00 81.31 95 TYR A N 1
ATOM 804 C CA . TYR A 1 95 ? 11.959 5.466 -2.089 1.00 81.31 95 TYR A CA 1
ATOM 805 C C . TYR A 1 95 ? 13.443 5.454 -2.442 1.00 81.31 95 TYR A C 1
ATOM 807 O O . TYR A 1 95 ? 13.843 5.979 -3.483 1.00 81.31 95 TYR A O 1
ATOM 815 N N . THR A 1 96 ? 14.248 4.845 -1.574 1.00 81.19 96 THR A N 1
ATOM 816 C CA . THR A 1 96 ? 15.659 4.552 -1.834 1.00 81.19 96 THR A CA 1
ATOM 817 C C . THR A 1 96 ? 15.885 3.052 -1.768 1.00 81.19 96 THR A C 1
ATOM 819 O O . THR A 1 96 ? 15.378 2.369 -0.876 1.00 81.19 96 THR A O 1
ATOM 822 N N . TYR A 1 97 ? 16.650 2.529 -2.718 1.00 81.75 97 TYR A N 1
ATOM 823 C CA . TYR A 1 97 ? 17.004 1.118 -2.754 1.00 81.75 97 TYR A CA 1
ATOM 824 C C . TYR A 1 97 ? 18.472 0.942 -2.367 1.00 81.75 97 TYR A C 1
ATOM 826 O O . TYR A 1 97 ? 19.345 1.682 -2.821 1.00 81.75 97 TYR A O 1
ATOM 834 N N . HIS A 1 98 ? 18.730 -0.011 -1.475 1.00 83.25 98 HIS A N 1
ATOM 835 C CA . HIS A 1 98 ? 20.066 -0.339 -0.991 1.00 83.25 98 HIS A CA 1
ATOM 836 C C . HIS A 1 98 ? 20.361 -1.811 -1.248 1.00 83.25 98 HIS A C 1
ATOM 838 O O . HIS A 1 98 ? 19.619 -2.682 -0.793 1.00 83.25 98 HIS A O 1
ATOM 844 N N . PHE A 1 99 ? 21.467 -2.098 -1.924 1.00 84.56 99 PHE A N 1
ATOM 845 C CA . PHE A 1 99 ? 21.907 -3.466 -2.165 1.00 84.56 99 PHE A CA 1
ATOM 846 C C . PHE A 1 99 ? 22.244 -4.202 -0.855 1.00 84.56 99 PHE A C 1
ATOM 848 O O . PHE A 1 99 ? 22.988 -3.687 -0.018 1.00 84.56 99 PHE A O 1
ATOM 855 N N . ASP A 1 100 ? 21.702 -5.413 -0.677 1.00 87.12 100 ASP A N 1
ATOM 856 C CA . ASP A 1 100 ? 22.008 -6.296 0.452 1.00 87.12 100 ASP A CA 1
ATOM 857 C C . ASP A 1 100 ? 22.772 -7.543 -0.029 1.00 87.12 100 ASP A C 1
ATOM 859 O O . ASP A 1 100 ? 22.157 -8.513 -0.492 1.00 87.12 100 ASP A O 1
ATOM 863 N N . PRO A 1 101 ? 24.108 -7.586 0.126 1.00 86.88 101 PRO A N 1
ATOM 864 C CA . PRO A 1 101 ? 24.912 -8.711 -0.340 1.00 86.88 101 PRO A CA 1
ATOM 865 C C . PRO A 1 101 ? 24.585 -10.023 0.377 1.00 86.88 101 PRO A C 1
ATOM 867 O O . PRO A 1 101 ? 24.805 -11.087 -0.190 1.00 86.88 101 PRO A O 1
ATOM 870 N N . ARG A 1 102 ? 24.054 -9.982 1.609 1.00 88.81 102 ARG A N 1
ATOM 871 C CA . ARG A 1 102 ? 23.772 -11.197 2.397 1.00 88.81 102 ARG A CA 1
ATOM 872 C C . ARG A 1 102 ? 22.516 -11.914 1.935 1.00 88.81 102 ARG A C 1
ATOM 874 O O . ARG A 1 102 ? 22.401 -13.124 2.108 1.00 88.81 102 ARG A O 1
ATOM 881 N N . SER A 1 103 ? 21.575 -11.154 1.392 1.00 85.75 103 SER A N 1
ATOM 882 C CA . SER A 1 103 ? 20.337 -11.687 0.838 1.00 85.75 103 SER A CA 1
ATOM 883 C C . SER A 1 103 ? 20.485 -12.019 -0.650 1.00 85.75 103 SER A C 1
ATOM 885 O O . SER A 1 103 ? 19.623 -12.689 -1.200 1.00 85.75 103 SER A O 1
ATOM 887 N N . SER A 1 104 ? 21.567 -11.582 -1.299 1.00 87.50 104 SER A N 1
ATOM 888 C CA . SER A 1 104 ? 21.779 -11.683 -2.746 1.00 87.50 104 SER A CA 1
ATOM 889 C C . SER A 1 104 ? 22.549 -12.933 -3.162 1.00 87.50 104 SER A C 1
ATOM 891 O O . SER A 1 104 ? 23.376 -13.448 -2.417 1.00 87.50 104 SER A O 1
ATOM 893 N N . VAL A 1 105 ? 22.321 -13.398 -4.395 1.00 89.06 105 VAL A N 1
ATOM 894 C CA . VAL A 1 105 ? 23.068 -14.535 -4.968 1.00 89.06 105 VAL A CA 1
ATOM 895 C C . VAL A 1 105 ? 24.539 -14.176 -5.222 1.00 89.06 105 VAL A C 1
ATOM 897 O O . VAL A 1 105 ? 25.413 -15.028 -5.089 1.00 89.06 105 VAL A O 1
ATOM 900 N N . ALA A 1 106 ? 24.812 -12.922 -5.586 1.00 88.88 106 ALA A N 1
ATOM 901 C CA . ALA A 1 106 ? 26.146 -12.386 -5.839 1.00 88.88 106 ALA A CA 1
ATOM 902 C C . ALA A 1 106 ? 26.162 -10.860 -5.634 1.00 88.88 106 ALA A C 1
ATOM 904 O O . ALA A 1 106 ? 25.105 -10.249 -5.460 1.00 88.88 106 ALA A O 1
ATOM 905 N N . SER A 1 107 ? 27.353 -10.248 -5.668 1.00 90.12 107 SER A N 1
ATOM 906 C CA . SER A 1 107 ? 27.491 -8.785 -5.720 1.00 90.12 107 SER A CA 1
ATOM 907 C C . SER A 1 107 ? 26.940 -8.237 -7.038 1.00 90.12 107 SER A C 1
ATOM 909 O O . SER A 1 107 ? 27.110 -8.841 -8.092 1.00 90.12 107 SER A O 1
ATOM 911 N N . ASP A 1 108 ? 26.301 -7.071 -6.985 1.00 87.56 108 ASP A N 1
ATOM 912 C CA . ASP A 1 108 ? 25.806 -6.339 -8.153 1.00 87.56 108 ASP A CA 1
ATOM 913 C C . ASP A 1 108 ? 26.927 -5.715 -9.006 1.00 87.56 108 ASP A C 1
ATOM 915 O O . ASP A 1 108 ? 26.718 -5.417 -10.183 1.00 87.56 108 ASP A O 1
ATOM 919 N N . HIS A 1 109 ? 28.128 -5.561 -8.446 1.00 90.00 109 HIS A N 1
ATOM 920 C CA . HIS A 1 109 ? 29.327 -5.094 -9.145 1.00 90.00 109 HIS A CA 1
ATOM 921 C C . HIS A 1 109 ? 30.176 -6.226 -9.737 1.00 90.00 109 HIS A C 1
ATOM 923 O O . HIS A 1 109 ? 31.173 -5.949 -10.403 1.00 90.00 109 HIS A O 1
ATOM 929 N N . THR A 1 110 ? 29.807 -7.489 -9.514 1.00 88.31 110 THR A N 1
ATOM 930 C CA . THR A 1 110 ? 30.529 -8.643 -10.060 1.00 88.31 110 THR A CA 1
ATOM 931 C C . THR A 1 110 ? 29.625 -9.511 -10.931 1.00 88.31 110 THR A C 1
ATOM 933 O O . THR A 1 110 ? 28.400 -9.399 -10.921 1.00 88.31 110 THR A O 1
ATOM 936 N N . GLY A 1 111 ? 30.248 -10.360 -11.750 1.00 87.19 111 GLY A N 1
ATOM 937 C CA . GLY A 1 111 ? 29.543 -11.153 -12.752 1.00 87.19 111 GLY A CA 1
ATOM 938 C C . GLY A 1 111 ? 29.109 -10.338 -13.971 1.00 87.19 111 GLY A C 1
ATOM 939 O O . GLY A 1 111 ? 29.330 -9.130 -14.068 1.00 87.19 111 GLY A O 1
ATOM 940 N N . THR A 1 112 ? 28.514 -11.031 -14.937 1.00 89.88 112 THR A N 1
ATOM 941 C CA . THR A 1 112 ? 28.036 -10.430 -16.181 1.00 89.88 112 THR A CA 1
ATOM 942 C C . THR A 1 112 ? 26.599 -10.842 -16.448 1.00 89.88 112 THR A C 1
ATOM 944 O O . THR A 1 112 ? 26.217 -12.004 -16.328 1.00 89.88 112 THR A O 1
ATOM 947 N N . VAL A 1 113 ? 25.790 -9.864 -16.829 1.00 88.06 113 VAL A N 1
ATOM 948 C CA . VAL A 1 113 ? 24.433 -10.055 -17.326 1.00 88.06 113 VAL A CA 1
ATOM 949 C C . VAL A 1 113 ? 24.337 -9.409 -18.695 1.00 88.06 113 VAL A C 1
ATOM 951 O O . VAL A 1 113 ? 24.922 -8.355 -18.942 1.00 88.06 113 VAL A O 1
ATOM 954 N N . THR A 1 114 ? 23.613 -10.062 -19.598 1.00 87.88 114 THR A N 1
ATOM 955 C CA . THR A 1 114 ? 23.293 -9.507 -20.913 1.00 87.88 114 THR A CA 1
ATOM 956 C C . THR A 1 114 ? 21.802 -9.232 -20.953 1.00 87.88 114 THR A C 1
ATOM 958 O O . THR A 1 114 ? 21.007 -10.138 -20.716 1.00 87.88 114 THR A O 1
ATOM 961 N N . SER A 1 115 ? 21.424 -7.987 -21.229 1.00 85.44 115 SER A N 1
ATOM 962 C CA . SER A 1 115 ? 20.025 -7.566 -21.334 1.00 85.44 115 SER A CA 1
ATOM 963 C C . SER A 1 115 ? 19.821 -6.686 -22.561 1.00 85.44 115 SER A C 1
ATOM 965 O O . SER A 1 115 ? 20.783 -6.308 -23.236 1.00 85.44 115 SER A O 1
ATOM 967 N N . LEU A 1 116 ? 18.564 -6.378 -22.878 1.00 80.94 116 LEU A N 1
ATOM 968 C CA . LEU A 1 116 ? 18.251 -5.482 -23.981 1.00 80.94 116 LEU A CA 1
ATOM 969 C C . LEU A 1 116 ? 18.763 -4.071 -23.662 1.00 80.94 116 LEU A C 1
ATOM 971 O O . LEU A 1 116 ? 18.540 -3.533 -22.579 1.00 80.94 116 LEU A O 1
ATOM 975 N N . ASN A 1 117 ? 19.429 -3.454 -24.627 1.00 80.88 117 ASN A N 1
ATOM 976 C CA . ASN A 1 117 ? 19.893 -2.084 -24.531 1.00 80.88 117 ASN A CA 1
ATOM 977 C C . ASN A 1 117 ? 18.718 -1.123 -24.741 1.00 80.88 117 ASN A C 1
ATOM 979 O O . ASN A 1 117 ? 18.347 -0.834 -25.877 1.00 80.88 117 ASN A O 1
ATOM 983 N N . LEU A 1 118 ? 18.144 -0.623 -23.647 1.00 77.06 118 LEU A N 1
ATOM 984 C CA . LEU A 1 118 ? 16.965 0.247 -23.686 1.00 77.06 118 LEU A CA 1
ATOM 985 C C . LEU A 1 118 ? 17.208 1.588 -24.397 1.00 77.06 118 LEU A C 1
ATOM 987 O O . LEU A 1 118 ? 16.258 2.163 -24.920 1.00 77.06 118 LEU A O 1
ATOM 991 N N . ALA A 1 119 ? 18.456 2.064 -24.462 1.00 73.88 119 ALA A N 1
ATOM 992 C CA . ALA A 1 119 ? 18.809 3.299 -25.163 1.00 73.88 119 ALA A CA 1
ATOM 993 C C . ALA A 1 119 ? 18.971 3.096 -26.679 1.00 73.88 119 ALA A C 1
ATOM 995 O O . ALA A 1 119 ? 18.531 3.926 -27.470 1.00 73.88 119 ALA A O 1
ATOM 996 N N . TYR A 1 120 ? 19.588 1.984 -27.094 1.00 73.12 120 TYR A N 1
ATOM 997 C CA . TYR A 1 120 ? 19.972 1.733 -28.489 1.00 73.12 120 TYR A CA 1
ATOM 998 C C . TYR A 1 120 ? 19.484 0.375 -29.005 1.00 73.12 120 TYR A C 1
ATOM 1000 O O . TYR A 1 120 ? 20.242 -0.363 -29.641 1.00 73.12 120 TYR A O 1
ATOM 1008 N N . VAL A 1 121 ? 18.199 0.066 -28.791 1.00 71.50 121 VAL A N 1
ATOM 1009 C CA . VAL A 1 121 ? 17.570 -1.193 -29.243 1.00 71.50 121 VAL A CA 1
ATOM 1010 C C . VAL A 1 121 ? 17.815 -1.455 -30.741 1.00 71.50 121 VAL A C 1
ATOM 1012 O O . VAL A 1 121 ? 17.918 -2.606 -31.157 1.00 71.50 121 VAL A O 1
ATOM 1015 N N . PHE A 1 122 ? 17.949 -0.404 -31.559 1.00 68.50 122 PHE A N 1
ATOM 1016 C CA . PHE A 1 122 ? 18.113 -0.520 -33.012 1.00 68.50 122 PHE A CA 1
ATOM 1017 C C . PHE A 1 122 ? 19.544 -0.802 -33.491 1.00 68.50 122 PHE A C 1
ATOM 1019 O O . PHE A 1 122 ? 19.702 -1.532 -34.466 1.00 68.50 122 PHE A O 1
ATOM 1026 N N . PHE A 1 123 ? 20.572 -0.254 -32.835 1.00 74.38 123 PHE A N 1
ATOM 1027 C CA . PHE A 1 123 ? 21.964 -0.330 -33.317 1.00 74.38 123 PHE A CA 1
ATOM 1028 C C . PHE A 1 123 ? 22.810 -1.343 -32.549 1.00 74.38 123 PHE A C 1
ATOM 1030 O O . PHE A 1 123 ? 23.647 -2.030 -33.129 1.00 74.38 123 PHE A O 1
ATOM 1037 N N . LYS A 1 124 ? 22.581 -1.461 -31.240 1.00 82.38 124 LYS A N 1
ATOM 1038 C CA . LYS A 1 124 ? 23.272 -2.412 -30.371 1.00 82.38 124 LYS A CA 1
ATOM 1039 C C . LYS A 1 124 ? 22.237 -2.990 -29.410 1.00 82.38 124 LYS A C 1
ATOM 1041 O O . LYS A 1 124 ? 22.173 -2.533 -28.270 1.00 82.38 124 LYS A O 1
ATOM 1046 N N . PRO A 1 125 ? 21.405 -3.947 -29.872 1.00 78.81 125 PRO A N 1
ATOM 1047 C CA . PRO A 1 125 ? 20.184 -4.366 -29.183 1.00 78.81 125 PRO A CA 1
ATOM 1048 C C . PRO A 1 125 ? 20.437 -4.962 -27.806 1.00 78.81 125 PRO A C 1
ATOM 1050 O O . PRO A 1 125 ? 19.536 -4.946 -26.980 1.00 78.81 125 PRO A O 1
ATOM 1053 N N . PHE A 1 126 ? 21.646 -5.454 -27.540 1.00 85.25 126 PHE A N 1
ATOM 1054 C CA . PHE A 1 126 ? 22.018 -6.031 -26.258 1.00 85.25 126 PHE A CA 1
ATOM 1055 C C . PHE A 1 126 ? 23.214 -5.303 -25.656 1.00 85.25 126 PHE A C 1
ATOM 1057 O O . PHE A 1 126 ? 24.136 -4.881 -26.359 1.00 85.25 126 PHE A O 1
ATOM 1064 N N . VAL A 1 127 ? 23.192 -5.172 -24.336 1.00 85.44 127 VAL A N 1
ATOM 1065 C CA . VAL A 1 127 ? 24.298 -4.672 -23.526 1.00 85.44 127 VAL A CA 1
ATOM 1066 C C . VAL A 1 127 ? 24.693 -5.757 -22.534 1.00 85.44 127 VAL A C 1
ATOM 1068 O O . VAL A 1 127 ? 23.833 -6.373 -21.905 1.00 85.44 127 VAL A O 1
ATOM 1071 N N . THR A 1 128 ? 25.997 -5.989 -22.413 1.00 89.12 128 THR A N 1
ATOM 1072 C CA . THR A 1 128 ? 26.578 -6.904 -21.432 1.00 89.12 128 THR A CA 1
ATOM 1073 C C . THR A 1 128 ? 27.392 -6.091 -20.441 1.00 89.12 128 THR A C 1
ATOM 1075 O O . THR A 1 128 ? 28.194 -5.249 -20.841 1.00 89.12 128 THR A O 1
ATOM 1078 N N . GLY A 1 129 ? 27.186 -6.331 -19.153 1.00 88.81 129 GLY A N 1
ATOM 1079 C CA . GLY A 1 129 ? 27.902 -5.647 -18.083 1.00 88.81 129 GLY A CA 1
ATOM 1080 C C . GLY A 1 129 ? 27.575 -6.254 -16.729 1.00 88.81 129 GLY A C 1
ATOM 1081 O O . GLY A 1 129 ? 26.908 -7.285 -16.652 1.00 88.81 129 GLY A O 1
ATOM 1082 N N . THR A 1 130 ? 28.035 -5.618 -15.658 1.00 90.25 130 THR A N 1
ATOM 1083 C CA . THR A 1 130 ? 27.634 -6.004 -14.301 1.00 90.25 130 THR A CA 1
ATOM 1084 C C . THR A 1 130 ? 26.141 -5.725 -14.095 1.00 90.25 130 THR A C 1
ATOM 1086 O O . THR A 1 130 ? 25.595 -4.835 -14.762 1.00 90.25 130 THR A O 1
ATOM 1089 N N . PRO A 1 131 ? 25.453 -6.437 -13.184 1.00 87.94 131 PRO A N 1
ATOM 1090 C CA . PRO A 1 131 ? 24.070 -6.123 -12.832 1.00 87.94 131 PRO A CA 1
ATOM 1091 C C . PRO A 1 131 ? 23.867 -4.638 -12.516 1.00 87.94 131 PRO A C 1
ATOM 1093 O O . PRO A 1 131 ? 22.965 -4.018 -13.071 1.00 87.94 131 PRO A O 1
ATOM 1096 N N . HIS A 1 132 ? 24.759 -4.039 -11.727 1.00 86.12 132 HIS A N 1
ATOM 1097 C CA . HIS A 1 132 ? 24.720 -2.618 -11.400 1.00 86.12 132 HIS A CA 1
ATOM 1098 C C . HIS A 1 132 ? 24.752 -1.727 -12.653 1.00 86.12 132 HIS A C 1
ATOM 1100 O O . HIS A 1 132 ? 23.934 -0.818 -12.797 1.00 86.12 132 HIS A O 1
ATOM 1106 N N . HIS A 1 133 ? 25.648 -2.018 -13.600 1.00 83.69 133 HIS A N 1
ATOM 1107 C CA . HIS A 1 133 ? 25.780 -1.239 -14.832 1.00 83.69 133 HIS A CA 1
ATOM 1108 C C . HIS A 1 133 ? 24.588 -1.415 -15.792 1.00 83.69 133 HIS A C 1
ATOM 1110 O O . HIS A 1 133 ? 24.163 -0.498 -16.491 1.00 83.69 133 HIS A O 1
ATOM 1116 N N . VAL A 1 134 ? 24.012 -2.612 -15.855 1.00 81.81 134 VAL A N 1
ATOM 1117 C CA . VAL A 1 134 ? 22.890 -2.873 -16.767 1.00 81.81 134 VAL A CA 1
ATOM 1118 C C . VAL A 1 134 ? 21.574 -2.310 -16.216 1.00 81.81 134 VAL A C 1
ATOM 1120 O O . VAL A 1 134 ? 20.743 -1.823 -16.983 1.00 81.81 134 VAL A O 1
ATOM 1123 N N . TYR A 1 135 ? 21.384 -2.345 -14.897 1.00 79.19 135 TYR A N 1
ATOM 1124 C CA . TYR A 1 135 ? 20.091 -2.090 -14.261 1.00 79.19 135 TYR A CA 1
ATOM 1125 C C . TYR A 1 135 ? 19.985 -0.731 -13.557 1.00 79.19 135 TYR A C 1
ATOM 1127 O O . TYR A 1 135 ? 18.927 -0.099 -13.639 1.00 79.19 135 TYR A O 1
ATOM 1135 N N . TRP A 1 136 ? 21.065 -0.248 -12.936 1.00 76.00 136 TRP A N 1
ATOM 1136 C CA . TRP A 1 136 ? 21.059 0.954 -12.089 1.00 76.00 136 TRP A CA 1
ATOM 1137 C C . TRP A 1 136 ? 21.807 2.141 -12.679 1.00 76.00 136 TRP A C 1
ATOM 1139 O O . TRP A 1 136 ? 21.419 3.286 -12.453 1.00 76.00 136 TRP A O 1
ATOM 1149 N N . TYR A 1 137 ? 22.866 1.895 -13.443 1.00 69.94 137 TYR A N 1
ATOM 1150 C CA . TYR A 1 137 ? 23.773 2.959 -13.844 1.00 69.94 137 TYR A CA 1
ATOM 1151 C C . TYR A 1 137 ? 24.285 2.763 -15.257 1.00 69.94 137 TYR A C 1
ATOM 1153 O O . TYR A 1 137 ? 25.038 1.835 -15.494 1.00 69.94 137 TYR A O 1
ATOM 1161 N N . ASN A 1 138 ? 23.983 3.677 -16.177 1.00 58.41 138 ASN A N 1
ATOM 1162 C CA . ASN A 1 138 ? 24.654 3.676 -17.471 1.00 58.41 138 ASN A CA 1
ATOM 1163 C C . ASN A 1 138 ? 25.060 5.095 -17.862 1.00 58.41 138 ASN A C 1
ATOM 1165 O O . ASN A 1 138 ? 24.213 5.888 -18.257 1.00 58.41 138 ASN A O 1
ATOM 1169 N N . LYS A 1 139 ? 26.343 5.425 -17.683 1.00 55.22 139 LYS A N 1
ATOM 1170 C CA . LYS A 1 139 ? 26.924 6.735 -18.027 1.00 55.22 139 LYS A CA 1
ATOM 1171 C C . LYS A 1 139 ? 27.631 6.729 -19.390 1.00 55.22 139 LYS A C 1
ATOM 1173 O O . LYS A 1 139 ? 27.933 7.796 -19.909 1.00 55.22 139 LYS A O 1
ATOM 1178 N N . ASP A 1 140 ? 27.830 5.562 -20.004 1.00 48.81 140 ASP A N 1
ATOM 1179 C CA . ASP A 1 140 ? 28.563 5.410 -21.274 1.00 48.81 140 ASP A CA 1
ATOM 1180 C C . ASP A 1 140 ? 27.748 5.837 -22.506 1.00 48.81 140 ASP A C 1
ATOM 1182 O O . ASP A 1 140 ? 28.175 5.697 -23.654 1.00 48.81 140 ASP A O 1
ATOM 1186 N N . TRP A 1 141 ? 26.543 6.353 -22.294 1.00 54.31 141 TRP A N 1
ATOM 1187 C CA . TRP A 1 141 ? 25.659 6.796 -23.352 1.00 54.31 141 TRP A CA 1
ATOM 1188 C C . TRP A 1 141 ? 25.831 8.300 -23.509 1.00 54.31 141 TRP A C 1
ATOM 1190 O O . TRP A 1 141 ? 25.360 9.046 -22.662 1.00 54.31 141 TRP A O 1
ATOM 1200 N N . GLY A 1 142 ? 26.495 8.739 -24.585 1.00 47.31 142 GLY A N 1
ATOM 1201 C CA . GLY A 1 142 ? 26.781 10.144 -24.937 1.00 47.31 142 GLY A CA 1
ATOM 1202 C C . GLY A 1 142 ? 25.568 11.075 -25.127 1.00 47.31 142 GLY A C 1
ATOM 1203 O O . GLY A 1 142 ? 25.644 12.040 -25.880 1.00 47.31 142 GLY A O 1
ATOM 1204 N N . PHE A 1 143 ? 24.448 10.797 -24.465 1.00 47.69 143 PHE A N 1
ATOM 1205 C CA . PHE A 1 143 ? 23.403 11.758 -24.171 1.00 47.69 143 PHE A CA 1
ATOM 1206 C C . PHE A 1 143 ? 23.880 12.697 -23.057 1.00 47.69 143 PHE A C 1
ATOM 1208 O O . PHE A 1 143 ? 24.484 12.274 -22.072 1.00 47.69 143 PHE A O 1
ATOM 1215 N N . SER A 1 144 ? 23.585 13.990 -23.213 1.00 44.38 144 SER A N 1
ATOM 1216 C CA . SER A 1 144 ? 23.656 14.977 -22.130 1.00 44.38 144 SER A CA 1
ATOM 1217 C C . SER A 1 144 ? 23.073 14.376 -20.843 1.00 44.38 144 SER A C 1
ATOM 1219 O O . SER A 1 144 ? 22.030 13.724 -20.896 1.00 44.38 144 SER A O 1
ATOM 1221 N N . SER A 1 145 ? 23.749 14.596 -19.713 1.00 46.09 145 SER A N 1
ATOM 1222 C CA . SER A 1 145 ? 23.608 14.004 -18.364 1.00 46.09 145 SER A CA 1
ATOM 1223 C C . SER A 1 145 ? 22.202 13.921 -17.730 1.00 46.09 145 SER A C 1
ATOM 1225 O O . SER A 1 145 ? 22.071 13.546 -16.566 1.00 46.09 145 SER A O 1
ATOM 1227 N N . SER A 1 146 ? 21.140 14.257 -18.458 1.00 42.72 146 SER A N 1
ATOM 1228 C CA . SER A 1 146 ? 19.759 14.360 -17.985 1.00 42.72 146 SER A CA 1
ATOM 1229 C C . SER A 1 146 ? 18.882 13.124 -18.240 1.00 42.72 146 SER A C 1
ATOM 1231 O O . SER A 1 146 ? 17.829 13.004 -17.612 1.00 42.72 146 SER A O 1
ATOM 1233 N N . THR A 1 147 ? 19.293 12.170 -19.085 1.00 46.53 147 THR A N 1
ATOM 1234 C CA . THR A 1 147 ? 18.491 10.970 -19.393 1.00 46.53 147 THR A CA 1
ATOM 1235 C C . THR A 1 147 ? 19.343 9.702 -19.398 1.00 46.53 147 THR A C 1
ATOM 1237 O O . THR A 1 147 ? 19.824 9.280 -20.445 1.00 46.53 147 THR A O 1
ATOM 1240 N N . ASN A 1 148 ? 19.498 9.069 -18.232 1.00 51.56 148 ASN A N 1
ATOM 1241 C CA . ASN A 1 148 ? 20.017 7.701 -18.112 1.00 51.56 148 ASN A CA 1
ATOM 1242 C C . ASN A 1 148 ? 18.840 6.707 -18.112 1.00 51.56 148 ASN A C 1
ATOM 1244 O O . ASN A 1 148 ? 18.250 6.504 -17.046 1.00 51.56 148 ASN A O 1
ATOM 1248 N N . PRO A 1 149 ? 18.479 6.064 -19.242 1.00 54.12 149 PRO A N 1
ATOM 1249 C CA . PRO A 1 149 ? 17.404 5.069 -19.310 1.00 54.12 149 PRO A CA 1
ATOM 1250 C C . PRO A 1 149 ? 17.813 3.699 -18.734 1.00 54.12 149 PRO A C 1
ATOM 1252 O O . PRO A 1 149 ? 17.476 2.653 -19.286 1.00 54.12 149 PRO A O 1
ATOM 1255 N N . ALA A 1 150 ? 18.553 3.684 -17.622 1.00 62.34 150 ALA A N 1
ATOM 1256 C CA . ALA A 1 150 ? 18.752 2.462 -16.853 1.00 62.34 150 ALA A CA 1
ATOM 1257 C C . ALA A 1 150 ? 17.406 2.053 -16.232 1.00 62.34 150 ALA A C 1
ATOM 1259 O O . ALA A 1 150 ? 16.722 2.883 -15.627 1.00 62.34 150 ALA A O 1
ATOM 1260 N N . ALA A 1 151 ? 17.025 0.784 -16.416 1.00 64.81 151 ALA A N 1
ATOM 1261 C CA . ALA A 1 151 ? 15.672 0.283 -16.157 1.00 64.81 151 ALA A CA 1
ATOM 1262 C C . ALA A 1 151 ? 15.157 0.607 -14.745 1.00 64.81 151 ALA A C 1
ATOM 1264 O O . ALA A 1 151 ? 13.981 0.923 -14.579 1.00 64.81 151 ALA A O 1
ATOM 1265 N N . PHE A 1 152 ? 16.041 0.570 -13.746 1.00 68.50 152 PHE A N 1
ATOM 1266 C CA . PHE A 1 152 ? 15.682 0.765 -12.344 1.00 68.50 152 PHE A CA 1
ATOM 1267 C C . PHE A 1 152 ? 16.154 2.095 -11.761 1.00 68.50 152 PHE A C 1
ATOM 1269 O O . PHE A 1 152 ? 15.655 2.511 -10.720 1.00 68.50 152 PHE A O 1
ATOM 1276 N N . ASN A 1 153 ? 17.000 2.850 -12.468 1.00 66.06 153 ASN A N 1
ATOM 1277 C CA . ASN A 1 153 ? 17.328 4.218 -12.056 1.00 66.06 153 ASN A CA 1
ATOM 1278 C C . ASN A 1 153 ? 16.084 5.124 -12.028 1.00 66.06 153 ASN A C 1
ATOM 1280 O O . ASN A 1 153 ? 16.014 6.071 -11.252 1.00 66.06 153 ASN A O 1
ATOM 1284 N N . MET A 1 154 ? 15.067 4.805 -12.837 1.00 58.75 154 MET A N 1
ATOM 1285 C CA . MET A 1 154 ? 13.761 5.469 -12.785 1.00 58.75 154 MET A CA 1
ATOM 1286 C C . MET A 1 154 ? 12.988 5.204 -11.482 1.00 58.75 154 MET A C 1
ATOM 1288 O O . MET A 1 154 ? 12.101 5.987 -11.155 1.00 58.75 154 MET A O 1
ATOM 1292 N N . LEU A 1 155 ? 13.312 4.137 -10.740 1.00 66.31 155 LEU A N 1
ATOM 1293 C CA . LEU A 1 155 ? 12.677 3.811 -9.459 1.00 66.31 155 LEU A CA 1
ATOM 1294 C C . LEU A 1 155 ? 13.312 4.542 -8.271 1.00 66.31 155 LEU A C 1
ATOM 1296 O O . LEU A 1 155 ? 12.659 4.687 -7.239 1.00 66.31 155 LEU A O 1
ATOM 1300 N N . ASN A 1 156 ? 14.552 5.027 -8.403 1.00 64.50 156 ASN A N 1
ATOM 1301 C CA . ASN A 1 156 ? 15.151 5.904 -7.400 1.00 64.50 156 ASN A CA 1
ATOM 1302 C C . ASN A 1 156 ? 14.495 7.288 -7.493 1.00 64.50 156 ASN A C 1
ATOM 1304 O O . ASN A 1 156 ? 14.804 8.099 -8.371 1.00 64.50 156 ASN A O 1
ATOM 1308 N N . SER A 1 157 ? 13.560 7.564 -6.583 1.00 58.34 157 SER A N 1
ATOM 1309 C CA . SER A 1 157 ? 12.858 8.847 -6.552 1.00 58.34 157 SER A CA 1
ATOM 1310 C C . SER A 1 157 ? 13.710 9.913 -5.856 1.00 58.34 157 SER A C 1
ATOM 1312 O O . SER A 1 157 ? 14.161 9.713 -4.727 1.00 58.34 157 SER A O 1
ATOM 1314 N N . THR A 1 158 ? 13.876 11.080 -6.475 1.00 60.84 158 THR A N 1
ATOM 1315 C CA . THR A 1 158 ? 14.279 12.308 -5.770 1.00 60.84 158 THR A CA 1
ATOM 1316 C C . THR A 1 158 ? 13.046 12.985 -5.161 1.00 60.84 158 THR A C 1
ATOM 1318 O O . THR A 1 158 ? 11.923 12.711 -5.579 1.00 60.84 158 THR A O 1
ATOM 1321 N N . GLU A 1 159 ? 13.227 13.904 -4.202 1.00 54.47 159 GLU A N 1
ATOM 1322 C CA . GLU A 1 159 ? 12.101 14.638 -3.567 1.00 54.47 159 GLU A CA 1
ATOM 1323 C C . GLU A 1 159 ? 11.206 15.321 -4.615 1.00 54.47 159 GLU A C 1
ATOM 1325 O O . GLU A 1 159 ? 9.983 15.246 -4.556 1.00 54.47 159 GLU A O 1
ATOM 1330 N N . THR A 1 160 ? 11.829 15.901 -5.642 1.00 52.91 160 THR A N 1
ATOM 1331 C CA . THR A 1 160 ? 11.180 16.595 -6.762 1.00 52.91 160 THR A CA 1
ATOM 1332 C C . THR A 1 160 ? 10.417 15.688 -7.731 1.00 52.91 160 THR A C 1
ATOM 1334 O O . THR A 1 160 ? 9.661 16.200 -8.551 1.00 52.91 160 THR A O 1
ATOM 1337 N N . LYS A 1 161 ? 10.602 14.364 -7.660 1.00 66.00 161 LYS A N 1
ATOM 1338 C CA . LYS A 1 161 ? 9.935 13.375 -8.527 1.00 66.00 161 LYS A CA 1
ATOM 1339 C C . LYS A 1 161 ? 8.863 12.556 -7.805 1.00 66.00 161 LYS A C 1
ATOM 1341 O O . LYS A 1 161 ? 8.258 11.692 -8.429 1.00 66.00 161 LYS A O 1
ATOM 1346 N N . SER A 1 162 ? 8.659 12.788 -6.510 1.00 80.19 162 SER A N 1
ATOM 1347 C CA . SER A 1 162 ? 7.658 12.060 -5.730 1.00 80.19 162 SER A CA 1
ATOM 1348 C C . SER A 1 162 ? 6.259 12.639 -5.944 1.00 80.19 162 SER A C 1
ATOM 1350 O O . SER A 1 162 ? 6.059 13.857 -5.907 1.00 80.19 162 SER A O 1
ATOM 1352 N N . ASP A 1 163 ? 5.290 11.754 -6.170 1.00 87.62 163 ASP A N 1
ATOM 1353 C CA . ASP A 1 163 ? 3.890 12.139 -6.305 1.00 87.62 163 ASP A CA 1
ATOM 1354 C C . ASP A 1 163 ? 3.339 12.650 -4.966 1.00 87.62 163 ASP A C 1
ATOM 1356 O O . ASP A 1 163 ? 3.625 12.097 -3.902 1.00 87.62 163 ASP A O 1
ATOM 1360 N N . LEU A 1 164 ? 2.526 13.709 -5.020 1.00 92.50 164 LEU A N 1
ATOM 1361 C CA . LEU A 1 164 ? 1.734 14.162 -3.879 1.00 92.50 164 LEU A CA 1
ATOM 1362 C C . LEU A 1 164 ? 0.474 13.301 -3.787 1.00 92.50 164 LEU A C 1
ATOM 1364 O O . LEU A 1 164 ? -0.437 13.456 -4.604 1.00 92.50 164 LEU A O 1
ATOM 1368 N N . ILE A 1 165 ? 0.424 12.413 -2.803 1.00 93.56 165 ILE A N 1
ATOM 1369 C CA . ILE A 1 165 ? -0.709 11.520 -2.575 1.00 93.56 165 ILE A CA 1
ATOM 1370 C C . ILE A 1 165 ? -1.634 12.149 -1.543 1.00 93.56 165 ILE A C 1
ATOM 1372 O O . ILE A 1 165 ? -1.195 12.504 -0.454 1.00 93.56 165 ILE A O 1
ATOM 1376 N N . GLU A 1 166 ? -2.910 12.274 -1.887 1.00 96.38 166 GLU A N 1
ATOM 1377 C CA . GLU A 1 166 ? -3.974 12.581 -0.939 1.00 96.38 166 GLU A CA 1
ATOM 1378 C C . GLU A 1 166 ? -4.652 11.282 -0.506 1.00 96.38 166 GLU A C 1
ATOM 1380 O O . GLU A 1 166 ? -5.201 10.547 -1.333 1.00 96.38 166 GLU A O 1
ATOM 1385 N N . MET A 1 167 ? -4.638 11.025 0.794 1.00 95.62 167 MET A N 1
ATOM 1386 C CA . MET A 1 167 ? -5.166 9.825 1.422 1.00 95.62 167 MET A CA 1
ATOM 1387 C C . MET A 1 167 ? -6.216 10.200 2.467 1.00 95.62 167 MET A C 1
ATOM 1389 O O . MET A 1 167 ? -6.030 11.142 3.236 1.00 95.62 167 MET A O 1
ATOM 1393 N N . ASP A 1 168 ? -7.322 9.464 2.498 1.00 95.94 168 ASP A N 1
ATOM 1394 C CA . ASP A 1 168 ? -8.376 9.651 3.492 1.00 95.94 168 ASP A CA 1
ATOM 1395 C C . ASP A 1 168 ? -7.947 9.057 4.843 1.00 95.94 168 ASP A C 1
ATOM 1397 O O . ASP A 1 168 ? -7.419 7.941 4.930 1.00 95.94 168 ASP A O 1
ATOM 1401 N N . THR A 1 169 ? -8.142 9.834 5.904 1.00 93.56 169 THR A N 1
ATOM 1402 C CA . THR A 1 169 ? -7.728 9.486 7.267 1.00 93.56 169 THR A CA 1
ATOM 1403 C C . THR 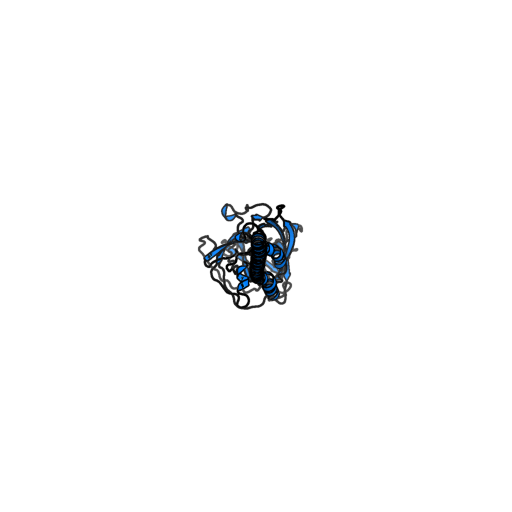A 1 169 ? -8.688 8.511 7.940 1.00 93.56 169 THR A C 1
ATOM 1405 O O . THR A 1 169 ? -8.361 7.973 8.993 1.00 93.56 169 THR A O 1
ATOM 1408 N N . GLY A 1 170 ? -9.869 8.275 7.359 1.00 92.19 170 GLY A N 1
ATOM 1409 C CA . GLY A 1 170 ? -10.904 7.422 7.934 1.00 92.19 170 GLY A CA 1
ATOM 1410 C C . GLY A 1 170 ? -11.682 8.070 9.084 1.00 92.19 170 GLY A C 1
ATOM 1411 O O . GLY A 1 170 ? -12.459 7.390 9.746 1.00 92.19 170 GLY A O 1
ATOM 1412 N N . VAL A 1 171 ? -11.504 9.378 9.325 1.00 91.69 171 VAL A N 1
ATOM 1413 C CA . VAL A 1 171 ? -12.163 10.112 10.427 1.00 91.69 171 VAL A CA 1
ATOM 1414 C C . VAL A 1 171 ? -13.682 10.034 10.330 1.00 91.69 171 VAL A C 1
ATOM 1416 O O . VAL A 1 171 ? -14.354 9.843 11.335 1.00 91.69 171 VAL A O 1
ATOM 1419 N N . LYS A 1 172 ? -14.229 10.172 9.118 1.00 91.44 172 LYS A N 1
ATOM 1420 C CA . LYS A 1 172 ? -15.683 10.142 8.892 1.00 91.44 172 LYS A CA 1
ATOM 1421 C C . LYS A 1 172 ? -16.211 8.716 8.705 1.00 91.44 172 LYS A C 1
ATOM 1423 O O . LYS A 1 172 ? -17.352 8.441 9.058 1.00 91.44 172 LYS A O 1
ATOM 1428 N N . ASP A 1 173 ? -15.394 7.827 8.145 1.00 90.75 173 ASP A N 1
ATOM 1429 C CA . ASP A 1 173 ? -15.708 6.410 7.956 1.00 90.75 173 ASP A CA 1
ATOM 1430 C C . ASP A 1 173 ? -14.414 5.592 7.982 1.00 90.75 173 ASP A C 1
ATOM 1432 O O . ASP A 1 173 ? -13.555 5.737 7.112 1.00 90.75 173 ASP A O 1
ATOM 1436 N N . VAL A 1 174 ? -14.294 4.687 8.952 1.00 87.31 174 VAL A N 1
ATOM 1437 C CA . VAL A 1 174 ? -13.112 3.828 9.107 1.00 87.31 174 VAL A CA 1
ATOM 1438 C C . VAL A 1 174 ? -12.878 2.914 7.898 1.00 87.31 174 VAL A C 1
ATOM 1440 O O . VAL A 1 174 ? -11.750 2.499 7.654 1.00 87.31 174 VAL A O 1
ATOM 1443 N N . ASN A 1 175 ? -13.905 2.622 7.095 1.00 88.25 175 ASN A N 1
ATOM 1444 C CA . ASN A 1 175 ? -13.750 1.828 5.871 1.00 88.25 175 ASN A CA 1
ATOM 1445 C C . ASN A 1 175 ? -13.091 2.612 4.726 1.00 88.25 175 ASN A C 1
ATOM 1447 O O . ASN A 1 175 ? -12.690 2.017 3.720 1.00 88.25 175 ASN A O 1
ATOM 1451 N N . GLU A 1 176 ? -12.978 3.932 4.869 1.00 92.00 176 GLU A N 1
ATOM 1452 C CA . GLU A 1 176 ? -12.299 4.811 3.922 1.00 92.00 176 GLU A CA 1
ATOM 1453 C C . GLU A 1 176 ? -10.843 5.084 4.328 1.00 92.00 176 GLU A C 1
ATOM 1455 O O . GLU A 1 176 ? -10.122 5.730 3.574 1.00 92.00 176 GLU A O 1
ATOM 1460 N N . ILE A 1 177 ? -10.370 4.551 5.462 1.00 91.31 177 ILE A N 1
ATOM 1461 C CA . ILE A 1 177 ? -8.975 4.715 5.881 1.00 91.31 177 ILE A CA 1
ATOM 1462 C C . ILE A 1 177 ? -8.010 4.228 4.793 1.00 91.31 177 ILE A C 1
ATOM 1464 O O . ILE A 1 177 ? -8.164 3.144 4.219 1.00 91.31 177 ILE A O 1
ATOM 1468 N N . GLY A 1 178 ? -7.009 5.049 4.486 1.00 92.00 178 GLY A N 1
ATOM 1469 C CA . GLY A 1 178 ? -5.988 4.710 3.501 1.00 92.00 178 GLY A CA 1
ATOM 1470 C C . GLY A 1 178 ? -6.452 4.806 2.044 1.00 92.00 178 GLY A C 1
ATOM 1471 O O . GLY A 1 178 ? -5.651 4.542 1.147 1.00 92.00 178 GLY A O 1
ATOM 1472 N N . GLN A 1 179 ? -7.715 5.166 1.775 1.00 95.31 179 GLN A N 1
ATOM 1473 C CA . GLN A 1 179 ? -8.202 5.351 0.406 1.00 95.31 179 GLN A CA 1
ATOM 1474 C C . GLN A 1 179 ? -7.523 6.560 -0.233 1.00 95.31 179 GLN A C 1
ATOM 1476 O O . GLN A 1 179 ? -7.523 7.658 0.322 1.00 95.31 179 GLN A O 1
ATOM 1481 N N . ILE A 1 180 ? -6.984 6.376 -1.432 1.00 96.19 180 ILE A N 1
ATOM 1482 C CA . ILE A 1 180 ? -6.375 7.452 -2.206 1.00 96.19 180 ILE A CA 1
ATOM 1483 C C . ILE A 1 180 ? -7.491 8.253 -2.873 1.00 96.19 180 ILE A C 1
ATOM 1485 O O . ILE A 1 180 ? -8.269 7.728 -3.671 1.00 96.19 180 ILE A O 1
ATOM 1489 N N . ARG A 1 181 ? -7.562 9.545 -2.547 1.00 95.94 181 ARG A N 1
ATOM 1490 C CA . ARG A 1 181 ? -8.529 10.494 -3.116 1.00 95.94 181 ARG A CA 1
ATOM 1491 C C . ARG A 1 181 ? -7.985 11.161 -4.372 1.00 95.94 181 ARG A C 1
ATOM 1493 O O . ARG A 1 181 ? -8.722 11.361 -5.340 1.00 95.94 181 ARG A O 1
ATOM 1500 N N . SER A 1 182 ? -6.700 11.503 -4.368 1.00 95.94 182 SER A N 1
ATOM 1501 C CA . SER A 1 182 ? -6.055 12.134 -5.511 1.00 95.94 182 SER A CA 1
ATOM 1502 C C . SER A 1 182 ? -4.549 11.882 -5.545 1.00 95.94 182 SER A C 1
ATOM 1504 O O . SER A 1 182 ? -3.903 11.654 -4.524 1.00 95.94 182 SER A O 1
ATOM 1506 N N . VAL A 1 183 ? -3.987 11.925 -6.751 1.00 94.81 183 VAL A N 1
ATOM 1507 C CA . VAL A 1 183 ? -2.546 11.886 -7.009 1.00 94.81 183 VAL A CA 1
ATOM 1508 C C . VAL A 1 183 ? -2.194 13.158 -7.756 1.00 94.81 183 VAL A C 1
ATOM 1510 O O . VAL A 1 183 ? -2.791 13.471 -8.789 1.00 94.81 183 VAL A O 1
ATOM 1513 N N . ASN A 1 184 ? -1.261 13.938 -7.216 1.00 93.88 184 ASN A N 1
ATOM 1514 C CA . ASN A 1 184 ? -0.913 15.266 -7.717 1.00 93.88 184 ASN A CA 1
ATOM 1515 C C . ASN A 1 184 ? -2.151 16.162 -7.895 1.00 93.88 184 ASN A C 1
ATOM 1517 O O . ASN A 1 184 ? -2.297 16.849 -8.910 1.00 93.88 184 ASN A O 1
ATOM 1521 N N . ARG A 1 185 ? -3.057 16.125 -6.904 1.00 95.69 185 ARG A N 1
ATOM 1522 C CA . ARG A 1 185 ? -4.331 16.871 -6.873 1.00 95.69 185 ARG A CA 1
ATOM 1523 C C . ARG A 1 185 ? -5.306 16.513 -8.001 1.00 95.69 185 ARG A C 1
ATOM 1525 O O . ARG A 1 185 ? -6.206 17.288 -8.320 1.00 95.69 185 ARG A O 1
ATOM 1532 N N . LYS A 1 186 ? -5.134 15.351 -8.632 1.00 96.38 186 LYS A N 1
ATOM 1533 C CA . LYS A 1 186 ? -6.039 14.823 -9.657 1.00 96.38 186 LYS A CA 1
ATOM 1534 C C . LYS A 1 186 ? -6.625 13.501 -9.181 1.00 96.38 186 LYS A C 1
ATOM 1536 O O . LYS A 1 186 ? -5.890 12.610 -8.776 1.00 96.38 186 LYS A O 1
ATOM 1541 N N . SER A 1 187 ? -7.943 13.360 -9.263 1.00 95.69 187 SER A N 1
ATOM 1542 C CA . SER A 1 187 ? -8.661 12.116 -8.939 1.00 95.69 187 SER A CA 1
ATOM 1543 C C . SER A 1 187 ? -8.694 11.112 -10.100 1.00 95.69 187 SER A C 1
ATOM 1545 O O . SER A 1 187 ? -9.190 9.995 -9.965 1.00 95.69 187 SER A O 1
ATOM 1547 N N . THR A 1 188 ? -8.182 11.507 -11.268 1.00 96.81 188 THR A N 1
ATOM 1548 C CA . THR A 1 188 ? -8.108 10.672 -12.469 1.00 96.81 188 THR A CA 1
ATOM 1549 C C . THR A 1 188 ? -6.774 10.862 -13.179 1.00 96.81 188 THR A C 1
ATOM 1551 O O . THR A 1 188 ? -6.205 11.958 -13.220 1.00 96.81 188 THR A O 1
ATOM 1554 N N . LEU A 1 189 ? -6.283 9.776 -13.763 1.00 94.50 189 LEU A N 1
ATOM 1555 C CA . LEU A 1 189 ? -5.141 9.759 -14.659 1.00 94.50 189 LEU A CA 1
ATOM 1556 C C . LEU A 1 189 ? -5.543 10.231 -16.063 1.00 94.50 189 LEU A C 1
ATOM 1558 O O . LEU A 1 189 ? -6.718 10.366 -16.402 1.00 94.50 189 LEU A O 1
ATOM 1562 N N . ARG A 1 190 ? -4.541 10.487 -16.902 1.00 95.06 190 ARG A N 1
ATOM 1563 C CA . ARG A 1 190 ? -4.718 10.791 -18.333 1.00 95.06 190 ARG A CA 1
ATOM 1564 C C . ARG A 1 190 ? -3.828 9.904 -19.206 1.00 95.06 190 ARG A C 1
ATOM 1566 O O . ARG A 1 190 ? -3.369 10.330 -20.257 1.00 95.06 190 ARG A O 1
ATOM 1573 N N . VAL A 1 191 ? -3.514 8.710 -18.707 1.00 93.00 191 VAL A N 1
ATOM 1574 C CA . VAL A 1 191 ? -2.554 7.781 -19.325 1.00 93.00 191 VAL A CA 1
ATOM 1575 C C . VAL A 1 191 ? -3.263 6.823 -20.280 1.00 93.00 191 VAL A C 1
ATOM 1577 O O . VAL A 1 191 ? -2.699 6.424 -21.294 1.00 93.00 191 VAL A O 1
ATOM 1580 N N . TRP A 1 192 ? -4.505 6.465 -19.963 1.00 94.19 192 TRP A N 1
ATOM 1581 C CA . TRP A 1 192 ? -5.289 5.486 -20.703 1.00 94.19 192 TRP A CA 1
ATOM 1582 C C . TRP A 1 192 ? -6.365 6.177 -21.545 1.00 94.19 192 TRP A C 1
ATOM 1584 O O . TRP A 1 192 ? -6.828 7.262 -21.210 1.00 94.19 192 TRP A O 1
ATOM 1594 N N . GLU A 1 193 ? -6.806 5.553 -22.633 1.00 94.94 193 GLU A N 1
ATOM 1595 C CA . GLU A 1 193 ? -7.932 6.082 -23.422 1.00 94.94 193 GLU A CA 1
ATOM 1596 C C . GLU A 1 193 ? -9.267 5.899 -22.683 1.00 94.94 193 GLU A C 1
ATOM 1598 O O . GLU A 1 193 ? -10.165 6.738 -22.748 1.00 94.94 193 GLU A O 1
ATOM 1603 N N . ASN A 1 194 ? -9.393 4.800 -21.936 1.00 94.94 194 ASN A N 1
ATOM 1604 C CA . ASN A 1 194 ? -10.607 4.464 -21.211 1.00 94.94 194 ASN A CA 1
ATOM 1605 C C . ASN A 1 194 ? -10.691 5.228 -19.874 1.00 94.94 194 ASN A C 1
ATOM 1607 O O . ASN A 1 194 ? -9.754 5.216 -19.073 1.00 94.94 194 ASN A O 1
ATOM 1611 N N . LYS A 1 195 ? -11.842 5.861 -19.610 1.00 95.19 195 LYS A N 1
ATOM 1612 C CA . LYS A 1 195 ? -12.094 6.624 -18.374 1.00 95.19 195 LYS A CA 1
ATOM 1613 C C . LYS A 1 195 ? -11.996 5.767 -17.108 1.00 95.19 195 LYS A C 1
ATOM 1615 O O . LYS A 1 195 ? -11.452 6.236 -16.116 1.00 95.19 195 LYS A O 1
ATOM 1620 N N . GLU A 1 196 ? -12.463 4.523 -17.156 1.00 92.56 196 GLU A N 1
ATOM 1621 C CA . GLU A 1 196 ? -12.392 3.569 -16.044 1.00 92.56 196 GLU A CA 1
ATOM 1622 C C . GLU A 1 196 ? -10.942 3.202 -15.715 1.00 92.56 196 GLU A C 1
ATOM 1624 O O . GLU A 1 196 ? -10.548 3.206 -14.553 1.00 92.56 196 GLU A O 1
ATOM 1629 N N . ALA A 1 197 ? -10.115 2.964 -16.738 1.00 92.31 197 ALA A N 1
ATOM 1630 C CA . ALA A 1 197 ? -8.694 2.652 -16.560 1.00 92.31 197 ALA A CA 1
ATOM 1631 C C . ALA A 1 197 ? -7.892 3.828 -15.972 1.00 92.31 197 ALA A C 1
ATOM 1633 O O . ALA A 1 197 ? -6.848 3.621 -15.357 1.00 92.31 197 ALA A O 1
ATOM 1634 N N . ASN A 1 198 ? -8.386 5.056 -16.146 1.00 95.50 198 ASN A N 1
ATOM 1635 C CA . ASN A 1 198 ? -7.814 6.254 -15.544 1.00 95.50 198 ASN A CA 1
ATOM 1636 C C . ASN A 1 198 ? -8.317 6.538 -14.126 1.00 95.50 198 ASN A C 1
ATOM 1638 O O . ASN A 1 198 ? -7.840 7.490 -13.506 1.00 95.50 198 ASN A O 1
ATOM 1642 N N . ARG A 1 199 ? -9.290 5.788 -13.605 1.00 96.50 199 ARG A N 1
ATOM 1643 C CA . ARG A 1 199 ? -9.797 6.048 -12.262 1.00 96.50 199 ARG A CA 1
ATOM 1644 C C . ARG A 1 199 ? -8.729 5.703 -11.223 1.00 96.50 199 ARG A C 1
ATOM 1646 O O . ARG A 1 199 ? -8.118 4.640 -11.285 1.00 96.50 199 ARG A O 1
ATOM 1653 N N . ILE A 1 200 ? -8.535 6.609 -10.267 1.00 96.00 200 ILE A N 1
ATOM 1654 C CA . ILE A 1 200 ? -7.709 6.378 -9.083 1.00 96.00 200 ILE A CA 1
ATOM 1655 C C . ILE A 1 200 ? -8.668 6.018 -7.951 1.00 96.00 200 ILE A C 1
ATOM 1657 O O . ILE A 1 200 ? -9.362 6.881 -7.420 1.00 96.00 200 ILE A O 1
ATOM 1661 N N . THR A 1 201 ? -8.761 4.728 -7.640 1.00 95.19 201 THR A N 1
ATOM 1662 C CA . THR A 1 201 ? -9.535 4.207 -6.503 1.00 95.19 201 THR A CA 1
ATOM 1663 C C . THR A 1 201 ? -8.721 3.199 -5.715 1.00 95.19 201 THR A C 1
ATOM 1665 O O . THR A 1 201 ? -7.790 2.587 -6.250 1.00 95.19 201 THR A O 1
ATOM 1668 N N . GLY A 1 202 ? -9.114 2.991 -4.458 1.00 94.44 202 GLY A N 1
ATOM 1669 C CA . GLY A 1 202 ? -8.484 2.015 -3.587 1.00 94.44 202 GLY A CA 1
ATOM 1670 C C . GLY A 1 202 ? -7.439 2.611 -2.657 1.00 94.44 202 GLY A C 1
ATOM 1671 O O . GLY A 1 202 ? -7.285 3.825 -2.559 1.00 94.44 202 GLY A O 1
ATOM 1672 N N . THR A 1 203 ? -6.712 1.731 -1.978 1.00 93.94 203 THR A N 1
ATOM 1673 C CA . THR A 1 203 ? -5.553 2.098 -1.153 1.00 93.94 203 THR A CA 1
ATOM 1674 C C . THR A 1 203 ? -4.261 1.962 -1.959 1.00 93.94 203 THR A C 1
ATOM 1676 O O . THR A 1 203 ? -4.278 1.510 -3.103 1.00 93.94 203 THR A O 1
ATOM 1679 N N . ASP A 1 204 ? -3.120 2.313 -1.375 1.00 90.12 204 ASP A N 1
ATOM 1680 C CA . ASP A 1 204 ? -1.789 2.009 -1.924 1.00 90.12 204 ASP A CA 1
ATOM 1681 C C . ASP A 1 204 ? -1.361 0.540 -1.703 1.00 90.12 204 ASP A C 1
ATOM 1683 O O . ASP A 1 204 ? -0.271 0.132 -2.103 1.00 90.12 204 ASP A O 1
ATOM 1687 N N . GLY A 1 205 ? -2.214 -0.265 -1.059 1.00 88.81 205 GLY A N 1
ATOM 1688 C CA . GLY A 1 205 ? -1.916 -1.639 -0.663 1.00 88.81 205 GLY A CA 1
ATOM 1689 C C . GLY A 1 205 ? -1.255 -1.772 0.710 1.00 88.81 205 GLY A C 1
ATOM 1690 O O . GLY A 1 205 ? -1.012 -2.901 1.125 1.00 88.81 205 GLY A O 1
ATOM 1691 N N . SER A 1 206 ? -1.005 -0.673 1.431 1.00 85.12 206 SER A N 1
ATOM 1692 C CA . SER A 1 206 ? -0.512 -0.684 2.822 1.00 85.12 206 SER A CA 1
ATOM 1693 C C . SER A 1 206 ? -1.636 -0.918 3.838 1.00 85.12 206 SER A C 1
ATOM 1695 O O . SER A 1 206 ? -1.400 -1.400 4.949 1.00 85.12 206 SER A O 1
ATOM 1697 N N . PHE A 1 207 ? -2.871 -0.609 3.437 1.00 86.94 207 PHE A N 1
ATOM 1698 C CA . PHE A 1 207 ? -4.089 -0.823 4.211 1.00 86.94 207 PHE A CA 1
ATOM 1699 C C . PHE A 1 207 ? -5.104 -1.625 3.404 1.00 86.94 207 PHE A C 1
ATOM 1701 O O . PHE A 1 207 ? -5.312 -1.397 2.210 1.00 86.94 207 PHE A O 1
ATOM 1708 N N . ALA A 1 208 ? -5.772 -2.544 4.083 1.00 85.31 208 ALA A N 1
ATOM 1709 C CA . ALA A 1 208 ? -6.968 -3.213 3.614 1.00 85.31 208 ALA A CA 1
ATOM 1710 C C . ALA A 1 208 ? -8.185 -2.635 4.347 1.00 85.31 208 ALA A C 1
ATOM 1712 O O . ALA A 1 208 ? -8.089 -2.232 5.508 1.00 85.31 208 ALA A O 1
ATOM 1713 N N . ARG A 1 209 ? -9.350 -2.623 3.689 1.00 82.00 209 ARG A N 1
ATOM 1714 C CA . ARG A 1 209 ? -10.612 -2.251 4.345 1.00 82.00 209 ARG A CA 1
ATOM 1715 C C . ARG A 1 209 ? -10.834 -3.083 5.600 1.00 82.00 209 ARG A C 1
ATOM 1717 O O . ARG A 1 209 ? -10.590 -4.283 5.588 1.00 82.00 209 ARG A O 1
ATOM 1724 N N . THR A 1 210 ? -11.337 -2.477 6.669 1.00 81.69 210 THR A N 1
ATOM 1725 C CA . THR A 1 210 ? -11.679 -3.218 7.888 1.00 81.69 210 THR A CA 1
ATOM 1726 C C . THR A 1 210 ? -12.850 -4.171 7.639 1.00 81.69 210 THR A C 1
ATOM 1728 O O . THR A 1 210 ? -13.799 -3.838 6.935 1.00 81.69 210 THR A O 1
ATOM 1731 N N . GLY A 1 211 ? -12.807 -5.375 8.216 1.00 76.50 211 GLY A N 1
ATOM 1732 C CA . GLY A 1 211 ? -13.876 -6.367 8.069 1.00 76.50 211 GLY A CA 1
ATOM 1733 C C . GLY A 1 211 ? -14.032 -7.028 6.688 1.00 76.50 211 GLY A C 1
ATOM 1734 O O . GLY A 1 211 ? -15.140 -7.490 6.396 1.00 76.50 211 GLY A O 1
ATOM 1735 N N . LEU A 1 212 ? -12.983 -7.113 5.850 1.00 79.38 212 LEU A N 1
ATOM 1736 C CA . LEU A 1 212 ? -13.022 -7.911 4.613 1.00 79.38 212 LEU A CA 1
ATOM 1737 C C . LEU A 1 212 ? -13.489 -9.344 4.911 1.00 79.38 212 LEU A C 1
ATOM 1739 O O . LEU A 1 212 ? -13.047 -9.996 5.858 1.00 79.38 212 LEU A O 1
ATOM 1743 N N . LYS A 1 213 ? -14.396 -9.833 4.068 1.00 83.69 213 LYS A N 1
ATOM 1744 C CA . LYS A 1 213 ? -14.896 -11.214 4.081 1.00 83.69 213 LYS A CA 1
ATOM 1745 C C . LYS A 1 213 ? -14.208 -12.012 2.982 1.00 83.69 213 LYS A C 1
ATOM 1747 O O . LYS A 1 213 ? -13.641 -11.423 2.066 1.00 83.69 213 LYS A O 1
ATOM 1752 N N . LEU A 1 214 ? -14.281 -13.337 3.028 1.00 85.94 214 LEU A N 1
ATOM 1753 C CA . LEU A 1 214 ? -13.877 -14.171 1.893 1.00 85.94 214 LEU A CA 1
ATOM 1754 C C . LEU A 1 214 ? -14.690 -13.802 0.635 1.00 85.94 214 LEU A C 1
ATOM 1756 O O . LEU A 1 214 ? -15.894 -13.571 0.743 1.00 85.94 214 LEU A O 1
ATOM 1760 N N . GLY A 1 215 ? -14.035 -13.711 -0.525 1.00 86.12 215 GLY A N 1
ATOM 1761 C CA . GLY A 1 215 ? -14.633 -13.269 -1.790 1.00 86.12 215 GLY A CA 1
ATOM 1762 C C . GLY A 1 215 ? -14.884 -11.760 -1.893 1.00 86.12 215 GLY A C 1
ATOM 1763 O O . GLY A 1 215 ? -15.440 -11.293 -2.883 1.00 86.12 215 GLY A O 1
ATOM 1764 N N . SER A 1 216 ? -14.506 -10.971 -0.881 1.00 87.88 216 SER A N 1
ATOM 1765 C CA . SER A 1 216 ? -14.575 -9.512 -0.988 1.00 87.88 216 SER A CA 1
ATOM 1766 C C . SER A 1 216 ? -13.420 -8.973 -1.825 1.00 87.88 216 SER A C 1
ATOM 1768 O O . SER A 1 216 ? -12.321 -9.532 -1.851 1.00 87.88 216 SER A O 1
ATOM 1770 N N . THR A 1 217 ? -13.681 -7.867 -2.514 1.00 90.81 217 THR A N 1
ATOM 1771 C CA . THR A 1 217 ? -12.703 -7.224 -3.385 1.00 90.81 217 THR A CA 1
ATOM 1772 C C . THR A 1 217 ? -12.229 -5.899 -2.809 1.00 90.81 217 THR A C 1
ATOM 1774 O O . THR A 1 217 ? -13.029 -5.136 -2.266 1.00 90.81 217 THR A O 1
ATOM 1777 N N . GLN A 1 218 ? -10.950 -5.599 -2.998 1.00 91.56 218 GLN A N 1
ATOM 1778 C CA . GLN A 1 218 ? -10.327 -4.334 -2.636 1.00 91.56 218 GLN A CA 1
ATOM 1779 C C . GLN A 1 218 ? -9.607 -3.763 -3.852 1.00 91.56 218 GLN A C 1
ATOM 1781 O O . GLN A 1 218 ? -8.783 -4.436 -4.468 1.00 91.56 218 GLN A O 1
ATOM 1786 N N . ASP A 1 219 ? -9.890 -2.509 -4.176 1.00 94.19 219 ASP A N 1
ATOM 1787 C CA . ASP A 1 219 ? -9.112 -1.784 -5.171 1.00 94.19 219 ASP A CA 1
ATOM 1788 C C . ASP A 1 219 ? -7.776 -1.334 -4.549 1.00 94.19 219 ASP A C 1
ATOM 1790 O O . ASP A 1 219 ? -7.733 -0.911 -3.387 1.00 94.19 219 ASP A O 1
ATOM 1794 N N . ILE A 1 220 ? -6.699 -1.433 -5.325 1.00 94.06 220 ILE A N 1
ATOM 1795 C CA . ILE A 1 220 ? -5.332 -1.047 -4.968 1.00 94.06 220 ILE A CA 1
ATOM 1796 C C . ILE A 1 220 ? -4.752 -0.233 -6.123 1.00 94.06 220 ILE A C 1
ATOM 1798 O O . ILE A 1 220 ? -4.627 -0.733 -7.245 1.00 94.06 220 ILE A O 1
ATOM 1802 N N . TYR A 1 221 ? -4.383 1.014 -5.862 1.00 93.88 221 TYR A N 1
ATOM 1803 C CA . TYR A 1 221 ? -3.662 1.853 -6.807 1.00 93.88 221 TYR A CA 1
ATOM 1804 C C . TYR A 1 221 ? -2.161 1.583 -6.708 1.00 93.88 221 TYR A C 1
ATOM 1806 O O . TYR A 1 221 ? -1.579 1.664 -5.630 1.00 93.88 221 TYR A O 1
ATOM 1814 N N . ILE A 1 222 ? -1.528 1.270 -7.841 1.00 90.75 222 ILE A N 1
ATOM 1815 C CA . ILE A 1 222 ? -0.089 0.999 -7.908 1.00 90.75 222 ILE A CA 1
ATOM 1816 C C . ILE A 1 222 ? 0.576 2.106 -8.737 1.00 90.75 222 ILE A C 1
ATOM 1818 O O . ILE A 1 222 ? 0.480 2.064 -9.972 1.00 90.75 222 ILE A O 1
ATOM 1822 N N . PRO A 1 223 ? 1.262 3.075 -8.096 1.00 87.25 223 PRO A N 1
ATOM 1823 C CA . PRO A 1 223 ? 1.897 4.192 -8.792 1.00 87.25 223 PRO A CA 1
ATOM 1824 C C . PRO A 1 223 ? 2.879 3.742 -9.877 1.00 87.25 223 PRO A C 1
ATOM 1826 O O . PRO A 1 223 ? 2.863 4.289 -10.974 1.00 87.25 223 PRO A O 1
ATOM 1829 N N . GLU A 1 224 ? 3.663 2.682 -9.638 1.00 82.31 224 GLU A N 1
ATOM 1830 C CA . GLU A 1 224 ? 4.681 2.215 -10.596 1.00 82.31 224 GLU A CA 1
ATOM 1831 C C . GLU A 1 224 ? 4.088 1.636 -11.891 1.00 82.31 224 GLU A C 1
ATOM 1833 O O . GLU A 1 224 ? 4.795 1.470 -12.884 1.00 82.31 224 GLU A O 1
ATOM 1838 N N . VAL A 1 225 ? 2.792 1.312 -11.890 1.00 87.94 225 VAL A N 1
ATOM 1839 C CA . VAL A 1 225 ? 2.068 0.772 -13.051 1.00 87.94 225 VAL A CA 1
ATOM 1840 C C . VAL A 1 225 ? 1.043 1.780 -13.589 1.00 87.94 225 VAL A C 1
ATOM 1842 O O . VAL A 1 225 ? 0.385 1.518 -14.598 1.00 87.94 225 VAL A O 1
ATOM 1845 N N . CYS A 1 226 ? 0.912 2.942 -12.941 1.00 89.62 226 CYS A N 1
ATOM 1846 C CA . CYS A 1 226 ? -0.002 4.020 -13.312 1.00 89.62 226 CYS A CA 1
ATOM 1847 C C . CYS A 1 226 ? -1.458 3.551 -13.485 1.00 89.62 226 CYS A C 1
ATOM 1849 O O . CYS A 1 226 ? -2.111 3.908 -14.471 1.00 89.62 226 CYS A O 1
ATOM 1851 N N . ARG A 1 227 ? -1.965 2.698 -12.581 1.00 93.50 227 ARG A N 1
ATOM 1852 C CA . ARG A 1 227 ? -3.365 2.233 -12.605 1.00 93.50 227 ARG A CA 1
ATOM 1853 C C . ARG A 1 227 ? -3.813 1.592 -11.293 1.00 93.50 227 ARG A C 1
ATOM 1855 O O . ARG A 1 227 ? -2.995 1.112 -10.508 1.00 93.50 227 ARG A O 1
ATOM 1862 N N . THR A 1 228 ? -5.130 1.502 -11.130 1.00 94.25 228 THR A N 1
ATOM 1863 C CA . THR A 1 228 ? -5.781 0.693 -10.095 1.00 94.25 228 THR A CA 1
ATOM 1864 C C . THR A 1 228 ? -5.968 -0.760 -10.550 1.00 94.25 228 THR A C 1
ATOM 1866 O O . THR A 1 228 ? -6.233 -1.050 -11.723 1.00 94.25 228 THR A O 1
ATOM 1869 N N . PHE A 1 229 ? -5.823 -1.677 -9.597 1.00 93.06 229 PHE A N 1
ATOM 1870 C CA . PHE A 1 229 ? -6.081 -3.107 -9.712 1.00 93.06 229 PHE A CA 1
ATOM 1871 C C . PHE A 1 229 ? -7.101 -3.543 -8.672 1.00 93.06 229 PHE A C 1
ATOM 1873 O O . PHE A 1 229 ? -7.126 -3.007 -7.569 1.00 93.06 229 PHE A O 1
ATOM 1880 N N . ARG A 1 230 ? -7.895 -4.561 -8.998 1.00 92.94 230 ARG A N 1
ATOM 1881 C CA . ARG A 1 230 ? -8.814 -5.186 -8.052 1.00 92.94 230 ARG A CA 1
ATOM 1882 C C . ARG A 1 230 ? -8.196 -6.460 -7.490 1.00 92.94 230 ARG A C 1
ATOM 1884 O O . ARG A 1 230 ? -7.913 -7.402 -8.228 1.00 92.94 230 ARG A O 1
ATOM 1891 N N . ALA A 1 231 ? -7.983 -6.480 -6.185 1.00 90.50 231 ALA A N 1
ATOM 1892 C CA . ALA A 1 231 ? -7.593 -7.660 -5.432 1.00 90.50 231 ALA A CA 1
ATOM 1893 C C . ALA A 1 231 ? -8.836 -8.369 -4.885 1.00 90.50 231 ALA A C 1
ATOM 1895 O O . ALA A 1 231 ? -9.793 -7.708 -4.487 1.00 90.50 231 ALA A O 1
ATOM 1896 N N . GLU A 1 232 ? -8.819 -9.700 -4.851 1.00 90.75 232 GLU A N 1
ATOM 1897 C CA . GLU A 1 232 ? -9.905 -10.530 -4.319 1.00 90.75 232 GLU A CA 1
ATOM 1898 C C . GLU A 1 232 ? -9.390 -11.405 -3.173 1.00 90.75 232 GLU A C 1
ATOM 1900 O O . GLU A 1 232 ? -8.352 -12.066 -3.290 1.00 90.75 232 GLU A O 1
ATOM 1905 N N . SER A 1 233 ? -10.119 -11.435 -2.058 1.00 86.06 233 SER A N 1
ATOM 1906 C CA . SER A 1 233 ? -9.781 -12.306 -0.938 1.00 86.06 233 SER A CA 1
ATOM 1907 C C . SER A 1 233 ? -10.142 -13.762 -1.252 1.00 86.06 233 SER A C 1
ATOM 1909 O O . SER A 1 233 ? -11.300 -14.113 -1.472 1.00 86.06 233 SER A O 1
ATOM 1911 N N . ILE A 1 234 ? -9.139 -14.640 -1.231 1.00 86.44 234 ILE A N 1
ATOM 1912 C CA . ILE A 1 234 ? -9.302 -16.069 -1.571 1.00 86.44 234 ILE A CA 1
ATOM 1913 C C . ILE A 1 234 ? -9.103 -17.008 -0.376 1.00 86.44 234 ILE A C 1
ATOM 1915 O O . ILE A 1 234 ? -9.283 -18.215 -0.503 1.00 86.44 234 ILE A O 1
ATOM 1919 N N . GLY A 1 235 ? -8.760 -16.475 0.797 1.00 81.31 235 GLY A N 1
ATOM 1920 C CA . GLY A 1 235 ? -8.650 -17.239 2.037 1.00 81.31 235 GLY A CA 1
ATOM 1921 C C . GLY A 1 235 ? -8.477 -16.333 3.252 1.00 81.31 235 GLY A C 1
ATOM 1922 O O . GLY A 1 235 ? -8.144 -15.159 3.110 1.00 81.31 235 GLY A O 1
ATOM 1923 N N . MET A 1 236 ? -8.687 -16.885 4.449 1.00 71.00 236 MET A N 1
ATOM 1924 C CA . MET A 1 236 ? -8.398 -16.216 5.724 1.00 71.00 236 MET A CA 1
ATOM 1925 C C . MET A 1 236 ? -7.401 -17.059 6.519 1.00 71.00 236 MET A C 1
ATOM 1927 O O . MET A 1 236 ? -7.733 -18.182 6.895 1.00 71.00 236 MET A O 1
ATOM 1931 N N . GLN A 1 237 ? -6.198 -16.530 6.767 1.00 69.62 237 GLN A N 1
ATOM 1932 C CA . GLN A 1 237 ? -5.210 -17.162 7.648 1.00 69.62 237 GLN A CA 1
ATOM 1933 C C . GLN A 1 237 ? -5.199 -16.481 9.000 1.00 69.62 237 GLN A C 1
ATOM 1935 O O . GLN A 1 237 ? -4.722 -15.349 9.076 1.00 69.62 237 GLN A O 1
ATOM 1940 N N . PRO A 1 238 ? -5.594 -17.173 10.070 1.00 66.56 238 PRO A N 1
ATOM 1941 C CA . PRO A 1 238 ? -5.327 -16.656 11.389 1.00 66.56 238 PRO A CA 1
ATOM 1942 C C . PRO A 1 238 ? -3.816 -16.700 11.667 1.00 66.56 238 PRO A C 1
ATOM 1944 O O . PRO A 1 238 ? -3.149 -17.733 11.522 1.00 66.56 238 PRO A O 1
ATOM 1947 N N . SER A 1 239 ? -3.268 -15.573 12.097 1.00 68.25 239 SER A N 1
ATOM 1948 C CA . SER A 1 239 ? -1.955 -15.430 12.695 1.00 68.25 239 SER A CA 1
ATOM 1949 C C . SER A 1 239 ? -1.911 -16.282 13.954 1.00 68.25 239 SER A C 1
ATOM 1951 O O . SER A 1 239 ? -2.582 -15.993 14.946 1.00 68.25 239 SER A O 1
ATOM 1953 N N . LYS A 1 240 ? -1.082 -17.334 13.932 1.00 69.06 240 LYS A N 1
ATOM 1954 C CA . LYS A 1 240 ? -0.958 -18.287 15.050 1.00 69.06 240 LYS A CA 1
ATOM 1955 C C . LYS A 1 240 ? -0.673 -17.604 16.389 1.00 69.06 240 LYS A C 1
ATOM 1957 O O . LYS A 1 240 ? -1.131 -18.077 17.420 1.00 69.06 240 LYS A O 1
ATOM 1962 N N . ASN A 1 241 ? 0.082 -16.507 16.361 1.00 71.69 241 ASN A N 1
ATOM 1963 C CA . ASN A 1 241 ? 0.550 -15.824 17.565 1.00 71.69 241 ASN A CA 1
ATOM 1964 C C . ASN A 1 241 ? -0.237 -14.539 17.875 1.00 71.69 241 ASN A C 1
ATOM 1966 O O . ASN A 1 241 ? -0.153 -14.037 18.998 1.00 71.69 241 ASN A O 1
ATOM 1970 N N . TYR A 1 242 ? -0.982 -13.993 16.904 1.00 71.88 242 TYR A N 1
ATOM 1971 C CA . TYR A 1 242 ? -1.605 -12.669 17.010 1.00 71.88 242 TYR A CA 1
ATOM 1972 C C . TYR A 1 242 ? -2.981 -12.578 16.315 1.00 71.88 242 TYR A C 1
ATOM 1974 O O . TYR A 1 242 ? -3.159 -11.729 15.440 1.00 71.88 242 TYR A O 1
ATOM 1982 N N . PRO A 1 243 ? -3.973 -13.394 16.713 1.00 69.12 243 PRO A N 1
ATOM 1983 C CA . PRO A 1 243 ? -5.276 -13.451 16.036 1.00 69.12 243 PRO A CA 1
ATOM 1984 C C . PRO A 1 243 ? -6.039 -12.113 16.066 1.00 69.12 243 PRO A C 1
ATOM 1986 O O . PRO A 1 243 ? -6.788 -11.788 15.151 1.00 69.12 243 PRO A O 1
ATOM 1989 N N . ASP A 1 244 ? -5.822 -11.295 17.099 1.00 68.69 244 ASP A N 1
ATOM 1990 C CA . ASP A 1 244 ? -6.543 -10.031 17.279 1.00 68.69 244 ASP A CA 1
ATOM 1991 C C . ASP A 1 244 ? -6.027 -8.891 16.362 1.00 68.69 244 ASP A C 1
ATOM 1993 O O . ASP A 1 244 ? -6.760 -7.929 16.115 1.00 68.69 244 ASP A O 1
ATOM 1997 N N . ILE A 1 245 ? -4.787 -8.972 15.844 1.00 67.81 245 ILE A N 1
ATOM 1998 C CA . ILE A 1 245 ? -4.175 -7.907 15.010 1.00 67.81 245 ILE A CA 1
ATOM 1999 C C . ILE A 1 245 ? -4.864 -7.799 13.647 1.00 67.81 245 ILE A C 1
ATOM 2001 O O . ILE A 1 245 ? -4.959 -6.712 13.078 1.00 67.81 245 ILE A O 1
ATOM 2005 N N . GLU A 1 246 ? -5.432 -8.895 13.158 1.00 63.47 246 GLU A N 1
ATOM 2006 C CA . GLU A 1 246 ? -6.126 -8.940 11.871 1.00 63.47 246 GLU A CA 1
ATOM 2007 C C . GLU A 1 246 ? -7.326 -7.994 11.828 1.00 63.47 246 GLU A C 1
ATOM 2009 O O . GLU A 1 246 ? -7.703 -7.519 10.766 1.00 63.47 246 GLU A O 1
ATOM 2014 N N . THR A 1 247 ? -7.908 -7.635 12.976 1.00 69.06 247 THR A N 1
ATOM 2015 C CA . THR A 1 247 ? -9.061 -6.718 13.023 1.00 69.06 247 THR A CA 1
ATOM 2016 C C . THR A 1 247 ? -8.742 -5.295 12.572 1.00 69.06 247 THR A C 1
ATOM 2018 O O . THR A 1 247 ? -9.651 -4.485 12.389 1.00 69.06 247 THR A O 1
ATOM 2021 N N . THR A 1 248 ? -7.457 -4.982 12.401 1.00 74.75 248 THR A N 1
ATOM 2022 C CA . THR A 1 248 ? -7.001 -3.618 12.159 1.00 74.75 248 THR A CA 1
ATOM 2023 C C . THR A 1 248 ? -7.018 -3.187 10.699 1.00 74.75 248 THR A C 1
ATOM 2025 O O . THR A 1 248 ? -6.949 -1.993 10.444 1.00 74.75 248 THR A O 1
ATOM 2028 N N . GLY A 1 249 ? -7.097 -4.124 9.750 1.00 80.19 249 GLY A N 1
ATOM 2029 C CA . GLY A 1 249 ? -6.929 -3.816 8.326 1.00 80.19 249 GLY A CA 1
ATOM 2030 C C . GLY A 1 249 ? -5.475 -3.547 7.911 1.00 80.19 249 GLY A C 1
ATOM 2031 O O . GLY A 1 249 ? -5.223 -3.264 6.742 1.00 80.19 249 GLY A O 1
ATOM 2032 N N . MET A 1 250 ? -4.500 -3.654 8.824 1.00 82.62 250 MET A N 1
ATOM 2033 C CA . MET A 1 250 ? -3.083 -3.529 8.467 1.00 82.62 250 MET A CA 1
ATOM 2034 C C . MET A 1 250 ? -2.600 -4.725 7.671 1.00 82.62 250 MET A C 1
ATOM 2036 O O . MET A 1 250 ? -2.890 -5.883 7.983 1.00 82.62 250 MET A O 1
ATOM 2040 N N . VAL A 1 251 ? -1.732 -4.437 6.715 1.00 83.69 251 VAL A N 1
ATOM 2041 C CA . VAL A 1 251 ? -1.014 -5.463 5.974 1.00 83.69 251 VAL A CA 1
ATOM 2042 C C . VAL A 1 251 ? 0.192 -5.906 6.781 1.00 83.69 251 VAL A C 1
ATOM 2044 O O . VAL A 1 251 ? 1.205 -5.219 6.853 1.00 83.69 251 VAL A O 1
ATOM 2047 N N . LEU A 1 252 ? 0.063 -7.064 7.429 1.00 85.12 252 LEU A N 1
ATOM 2048 C CA . LEU A 1 252 ? 1.135 -7.635 8.251 1.00 85.12 252 LEU A CA 1
ATOM 2049 C C . LEU A 1 252 ? 2.202 -8.328 7.415 1.00 85.12 252 LEU A C 1
ATOM 2051 O O . LEU A 1 252 ? 3.362 -8.374 7.800 1.00 85.12 252 LEU A O 1
ATOM 2055 N N . GLU A 1 253 ? 1.811 -8.881 6.277 1.00 84.75 253 GLU A N 1
ATOM 2056 C CA . GLU A 1 253 ? 2.737 -9.413 5.298 1.00 84.75 253 GLU A CA 1
ATOM 2057 C C . GLU A 1 253 ? 2.148 -9.194 3.916 1.00 84.75 253 GLU A C 1
ATOM 2059 O O . GLU A 1 253 ? 0.978 -9.498 3.702 1.00 84.75 253 GLU A O 1
ATOM 2064 N N . GLY A 1 254 ? 2.963 -8.691 2.998 1.00 84.62 254 GLY A N 1
ATOM 2065 C CA . GLY A 1 254 ? 2.597 -8.386 1.627 1.00 84.62 254 GLY A CA 1
ATOM 2066 C C . GLY A 1 254 ? 3.678 -8.878 0.676 1.00 84.62 254 GLY A C 1
ATOM 2067 O O . GLY A 1 254 ? 4.862 -8.915 1.009 1.00 84.62 254 GLY A O 1
ATOM 2068 N N . ASN A 1 255 ? 3.268 -9.270 -0.523 1.00 87.25 255 ASN A N 1
ATOM 2069 C CA . ASN A 1 255 ? 4.169 -9.630 -1.605 1.00 87.25 255 ASN A CA 1
ATOM 2070 C C . ASN A 1 255 ? 3.669 -8.962 -2.885 1.00 87.25 255 ASN A C 1
ATOM 2072 O O . ASN A 1 255 ? 2.470 -8.852 -3.110 1.00 87.25 255 ASN A O 1
ATOM 2076 N N . LYS A 1 256 ? 4.561 -8.462 -3.721 1.00 84.44 256 LYS A N 1
ATOM 2077 C CA . LYS A 1 256 ? 4.208 -7.795 -4.966 1.00 84.44 256 LYS A CA 1
ATOM 2078 C C . LYS A 1 256 ? 5.272 -8.154 -5.974 1.00 84.44 256 LYS A C 1
ATOM 2080 O O . LYS A 1 256 ? 6.414 -7.728 -5.861 1.00 84.44 256 LYS A O 1
ATOM 2085 N N . ARG A 1 257 ? 4.879 -8.926 -6.982 1.00 86.88 257 ARG A N 1
ATOM 2086 C CA . ARG A 1 257 ? 5.750 -9.281 -8.093 1.00 86.88 257 ARG A CA 1
ATOM 2087 C C . ARG A 1 257 ? 5.350 -8.498 -9.331 1.00 86.88 257 ARG A C 1
ATOM 2089 O O . ARG A 1 257 ? 4.189 -8.511 -9.723 1.00 86.88 257 ARG A O 1
ATOM 2096 N N . ILE A 1 258 ? 6.309 -7.816 -9.945 1.00 85.56 258 ILE A N 1
ATOM 2097 C CA . ILE A 1 258 ? 6.108 -7.086 -11.199 1.00 85.56 258 ILE A CA 1
ATOM 2098 C C . ILE A 1 258 ? 7.148 -7.552 -12.201 1.00 85.56 258 ILE A C 1
ATOM 2100 O O . ILE A 1 258 ? 8.338 -7.532 -11.905 1.00 85.56 258 ILE A O 1
ATOM 2104 N N . GLN A 1 259 ? 6.705 -7.931 -13.400 1.00 87.44 259 GLN A N 1
ATOM 2105 C CA . GLN A 1 259 ? 7.590 -8.224 -14.521 1.00 87.44 259 GLN A CA 1
ATOM 2106 C C . GLN A 1 259 ? 7.599 -7.063 -15.515 1.00 87.44 259 GLN A C 1
ATOM 2108 O O . GLN A 1 259 ? 6.555 -6.617 -15.996 1.00 87.44 259 GLN A O 1
ATOM 2113 N N . PHE A 1 260 ? 8.797 -6.606 -15.855 1.00 83.06 260 PHE A N 1
ATOM 2114 C CA . PHE A 1 260 ? 9.031 -5.577 -16.854 1.00 83.06 260 PHE A CA 1
ATOM 2115 C C . PHE A 1 260 ? 9.346 -6.237 -18.190 1.00 83.06 260 PHE A C 1
ATOM 2117 O O . PHE A 1 260 ? 10.301 -7.004 -18.320 1.00 83.06 260 PHE A O 1
ATOM 2124 N N . ASN A 1 261 ? 8.536 -5.912 -19.194 1.00 87.56 261 ASN A N 1
ATOM 2125 C CA . ASN A 1 261 ? 8.688 -6.402 -20.555 1.00 87.56 261 ASN A CA 1
ATOM 2126 C C . ASN A 1 261 ? 8.774 -5.223 -21.521 1.00 87.56 261 ASN A C 1
ATOM 2128 O O . ASN A 1 261 ? 8.122 -4.195 -21.318 1.00 87.56 261 ASN A O 1
ATOM 2132 N N . ILE A 1 262 ? 9.497 -5.408 -22.619 1.00 85.31 262 ILE A N 1
ATOM 2133 C CA . ILE A 1 262 ? 9.522 -4.464 -23.736 1.00 85.31 262 ILE A CA 1
ATOM 2134 C C . ILE A 1 262 ? 8.971 -5.125 -24.993 1.00 85.31 262 ILE A C 1
ATOM 2136 O O . ILE A 1 262 ? 9.301 -6.264 -25.316 1.00 85.31 262 ILE A O 1
ATOM 2140 N N . LEU A 1 263 ? 8.099 -4.406 -25.698 1.00 87.19 263 LEU A N 1
ATOM 2141 C CA . LEU A 1 263 ? 7.616 -4.836 -27.003 1.00 87.19 263 LEU A CA 1
ATOM 2142 C C . LEU A 1 263 ? 8.706 -4.550 -28.038 1.00 87.19 263 LEU A C 1
ATOM 2144 O O . LEU A 1 263 ? 9.109 -3.401 -28.206 1.00 87.19 263 LEU A O 1
ATOM 2148 N N . THR A 1 264 ? 9.163 -5.580 -28.737 1.00 83.12 264 THR A N 1
ATOM 2149 C CA . THR A 1 264 ? 10.169 -5.468 -29.799 1.00 83.12 264 THR A CA 1
ATOM 2150 C C . THR A 1 264 ? 9.795 -6.360 -30.977 1.00 83.12 264 THR A C 1
ATOM 2152 O O . THR A 1 264 ? 9.116 -7.365 -30.800 1.00 83.12 264 THR A O 1
ATOM 2155 N N . ASN A 1 265 ? 10.224 -6.008 -32.189 1.00 83.81 265 ASN A N 1
ATOM 2156 C CA . ASN A 1 265 ? 10.040 -6.822 -33.400 1.00 83.81 265 ASN A CA 1
ATOM 2157 C C . ASN A 1 265 ? 11.250 -7.723 -33.711 1.00 83.81 265 ASN A C 1
ATOM 2159 O O . ASN A 1 265 ? 11.375 -8.249 -34.816 1.00 83.81 265 ASN A O 1
ATOM 2163 N N . LYS A 1 266 ? 12.177 -7.864 -32.756 1.00 73.00 266 LYS A N 1
ATOM 2164 C CA . LYS A 1 266 ? 13.483 -8.508 -32.957 1.00 73.00 266 LYS A CA 1
ATOM 2165 C C . LYS A 1 266 ? 13.629 -9.899 -32.333 1.00 73.00 266 LYS A C 1
ATOM 2167 O O . LYS A 1 266 ? 14.746 -10.395 -32.312 1.00 73.00 266 LYS A O 1
ATOM 2172 N N . CYS A 1 267 ? 12.566 -10.549 -31.845 1.00 73.94 267 CYS A N 1
ATOM 2173 C CA . CYS A 1 267 ? 12.720 -11.890 -31.257 1.00 73.94 267 CYS A CA 1
ATOM 2174 C C . CYS A 1 267 ? 13.119 -12.951 -32.291 1.00 73.94 267 CYS A C 1
ATOM 2176 O O . CYS A 1 267 ? 14.234 -13.457 -32.253 1.00 73.94 267 CYS A O 1
ATOM 2178 N N . PHE A 1 268 ? 12.221 -13.288 -33.223 1.00 69.25 268 PHE A N 1
ATOM 2179 C CA . PHE A 1 268 ? 12.447 -14.328 -34.228 1.00 69.25 268 PHE A CA 1
ATOM 2180 C C . PHE A 1 268 ? 11.772 -13.924 -35.542 1.00 69.25 268 PHE A C 1
ATOM 2182 O O . PHE A 1 268 ? 10.605 -13.549 -35.544 1.00 69.25 268 PHE A O 1
ATOM 2189 N N . LYS A 1 269 ? 12.500 -13.970 -36.666 1.00 73.12 269 LYS A N 1
ATOM 2190 C CA . LYS A 1 269 ? 11.966 -13.728 -38.027 1.00 73.12 269 LYS A CA 1
ATOM 2191 C C . LYS A 1 269 ? 11.111 -12.449 -38.192 1.00 73.12 269 LYS A C 1
ATOM 2193 O O . LYS A 1 269 ? 10.175 -12.432 -38.981 1.00 73.12 269 LYS A O 1
ATOM 2198 N N . GLY A 1 270 ? 11.417 -11.378 -37.456 1.00 76.06 270 GLY A N 1
ATOM 2199 C CA . GLY A 1 270 ? 10.708 -10.094 -37.571 1.00 76.06 270 GLY A CA 1
ATOM 2200 C C . GLY A 1 270 ? 9.339 -10.023 -36.880 1.00 76.06 270 GLY A C 1
ATOM 2201 O O . GLY A 1 270 ? 8.642 -9.023 -37.039 1.00 76.06 270 GLY A O 1
ATOM 2202 N N . SER A 1 271 ? 8.937 -11.040 -36.107 1.00 85.56 271 SER A N 1
ATOM 2203 C CA . SER A 1 271 ? 7.685 -10.995 -35.345 1.00 85.56 271 SER A CA 1
ATOM 2204 C C . SER A 1 271 ? 7.801 -10.109 -34.100 1.00 85.56 271 SER A C 1
ATOM 2206 O O . SER A 1 271 ? 8.822 -10.124 -33.403 1.00 85.56 271 SER A O 1
ATOM 2208 N N . TYR A 1 272 ? 6.717 -9.408 -33.766 1.00 87.75 272 TYR A N 1
ATOM 2209 C CA . TYR A 1 272 ? 6.580 -8.714 -32.487 1.00 87.75 272 TYR A CA 1
ATOM 2210 C C . TYR A 1 272 ? 6.522 -9.701 -31.319 1.00 87.75 272 TYR A C 1
ATOM 2212 O O . TYR A 1 272 ? 5.868 -10.738 -31.391 1.00 87.75 272 TYR A O 1
ATOM 2220 N N . CYS A 1 273 ? 7.191 -9.357 -30.228 1.00 87.50 273 CYS A N 1
ATOM 2221 C CA . CYS A 1 273 ? 7.230 -10.138 -29.003 1.00 87.50 273 CYS A CA 1
ATOM 2222 C C . CYS A 1 273 ? 7.405 -9.226 -27.785 1.00 87.50 273 CYS A C 1
ATOM 2224 O O . CYS A 1 273 ? 7.933 -8.116 -27.883 1.00 87.50 273 CYS A O 1
ATOM 2226 N N . TYR A 1 274 ? 7.009 -9.730 -26.619 1.00 89.38 274 TYR A N 1
ATOM 2227 C CA . TYR A 1 274 ? 7.340 -9.126 -25.335 1.00 89.38 274 TYR A CA 1
ATOM 2228 C C . TYR A 1 274 ? 8.623 -9.759 -24.809 1.00 89.38 274 TYR A C 1
ATOM 2230 O O . TYR A 1 274 ? 8.608 -10.893 -24.336 1.00 89.38 274 TYR A O 1
ATOM 2238 N N . PHE A 1 275 ? 9.733 -9.034 -24.912 1.00 85.94 275 PHE A N 1
ATOM 2239 C CA . PHE A 1 275 ? 11.007 -9.477 -24.369 1.00 85.94 275 PHE A CA 1
ATOM 2240 C C . PHE A 1 275 ? 11.045 -9.187 -22.859 1.00 85.94 275 PHE A C 1
ATOM 2242 O O . PHE A 1 275 ? 10.887 -8.020 -22.474 1.00 85.94 275 PHE A O 1
ATOM 2249 N N . PRO A 1 276 ? 11.222 -10.205 -21.998 1.00 86.56 276 PRO A N 1
ATOM 2250 C CA . PRO A 1 276 ? 11.297 -10.004 -20.560 1.00 86.56 276 PRO A CA 1
ATOM 2251 C C . PRO A 1 276 ? 12.642 -9.388 -20.185 1.00 86.56 276 PRO A C 1
ATOM 2253 O O . PRO A 1 276 ? 13.694 -9.944 -20.487 1.00 86.56 276 PRO A O 1
ATOM 2256 N N . LEU A 1 277 ? 12.608 -8.231 -19.527 1.00 83.06 277 LEU A N 1
ATOM 2257 C CA . LEU A 1 277 ? 13.815 -7.556 -19.052 1.00 83.06 277 LEU A CA 1
ATOM 2258 C C . LEU A 1 277 ? 14.214 -8.088 -17.679 1.00 83.06 277 LEU A C 1
ATOM 2260 O O . LEU A 1 277 ? 15.352 -8.492 -17.465 1.00 83.06 277 LEU A O 1
ATOM 2264 N N . ALA A 1 278 ? 13.260 -8.066 -16.752 1.00 83.69 278 ALA A N 1
ATOM 2265 C CA . ALA A 1 278 ? 13.451 -8.431 -15.359 1.00 83.69 278 ALA A CA 1
ATOM 2266 C C . ALA A 1 278 ? 12.092 -8.597 -14.675 1.00 83.69 278 ALA A C 1
ATOM 2268 O O . ALA A 1 278 ? 11.070 -8.108 -15.163 1.00 83.69 278 ALA A O 1
ATOM 2269 N N . TRP A 1 279 ? 12.089 -9.225 -13.505 1.00 85.44 279 TRP A N 1
ATOM 2270 C CA . TRP A 1 279 ? 10.988 -9.129 -12.556 1.00 85.44 279 TRP A CA 1
ATOM 2271 C C . TRP A 1 279 ? 11.530 -8.701 -11.197 1.00 85.44 279 TRP A C 1
ATOM 2273 O O . TRP A 1 279 ? 12.658 -9.029 -10.840 1.00 85.44 279 TRP A O 1
ATOM 2283 N N . VAL A 1 280 ? 10.717 -7.956 -10.460 1.00 84.56 280 VAL A N 1
ATOM 2284 C CA . VAL A 1 280 ? 11.002 -7.498 -9.102 1.00 84.56 280 VAL A CA 1
ATOM 2285 C C . VAL A 1 280 ? 9.965 -8.101 -8.180 1.00 84.56 280 VAL A C 1
ATOM 2287 O O . VAL A 1 280 ? 8.790 -8.184 -8.535 1.00 84.56 280 VAL A O 1
ATOM 2290 N N . ASP A 1 281 ? 10.417 -8.531 -7.012 1.00 87.88 281 ASP A N 1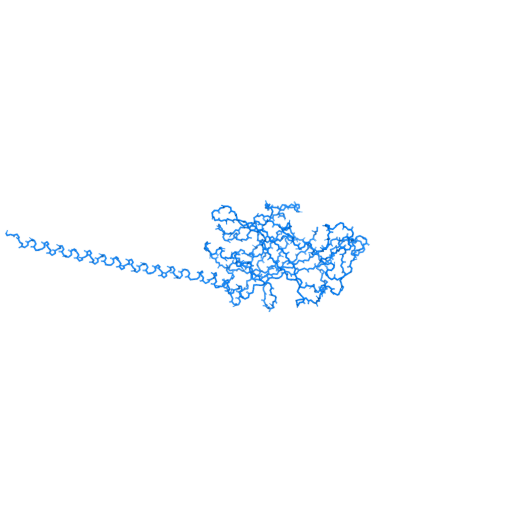
ATOM 2291 C CA . ASP A 1 281 ? 9.576 -9.069 -5.956 1.00 87.88 281 ASP A CA 1
ATOM 2292 C C . ASP A 1 281 ? 9.777 -8.228 -4.697 1.00 87.88 281 ASP A C 1
ATOM 2294 O O . ASP A 1 281 ? 10.818 -8.269 -4.043 1.00 87.88 281 ASP A O 1
ATOM 2298 N N . GLU A 1 282 ? 8.783 -7.395 -4.424 1.00 82.88 282 GLU A N 1
ATOM 2299 C CA . GLU A 1 282 ? 8.699 -6.549 -3.250 1.00 82.88 282 GLU A CA 1
ATOM 2300 C C . GLU A 1 282 ? 7.919 -7.303 -2.175 1.00 82.88 282 GLU A C 1
ATOM 2302 O O . GLU A 1 282 ? 6.727 -7.574 -2.314 1.00 82.88 282 GLU A O 1
ATOM 2307 N N . SER A 1 283 ? 8.596 -7.659 -1.088 1.00 86.06 283 SER A N 1
ATOM 2308 C CA . SER A 1 283 ? 7.980 -8.336 0.049 1.00 86.06 283 SER A CA 1
ATOM 2309 C C . SER A 1 283 ? 8.142 -7.518 1.318 1.00 86.06 283 SER A C 1
ATOM 2311 O O . SER A 1 283 ? 9.248 -7.072 1.627 1.00 86.06 283 SER A O 1
ATOM 2313 N N . VAL A 1 284 ? 7.067 -7.402 2.086 1.00 85.56 284 VAL A N 1
ATOM 2314 C CA . VAL A 1 284 ? 7.066 -6.815 3.425 1.00 85.56 284 VAL A CA 1
ATOM 2315 C C . VAL A 1 284 ? 6.539 -7.846 4.406 1.00 85.56 284 VAL A C 1
ATOM 2317 O O . VAL A 1 284 ? 5.592 -8.561 4.097 1.00 85.56 284 VAL A O 1
ATOM 2320 N N . ALA A 1 285 ? 7.154 -7.924 5.578 1.00 85.88 285 ALA A N 1
ATOM 2321 C CA . ALA A 1 285 ? 6.668 -8.698 6.708 1.00 85.88 285 ALA A CA 1
ATOM 2322 C C . ALA A 1 285 ? 6.881 -7.861 7.969 1.00 85.88 285 ALA A C 1
ATOM 2324 O O . ALA A 1 285 ? 7.966 -7.316 8.172 1.00 85.88 285 ALA A O 1
ATOM 2325 N N . ALA A 1 286 ? 5.850 -7.741 8.797 1.00 84.56 286 ALA A N 1
ATOM 2326 C CA . ALA A 1 286 ? 5.926 -7.044 10.065 1.00 84.56 286 ALA A CA 1
ATOM 2327 C C . ALA A 1 286 ? 6.862 -7.804 11.012 1.00 84.56 286 ALA A C 1
ATOM 2329 O O . ALA A 1 286 ? 6.689 -9.001 11.262 1.00 84.56 286 ALA A O 1
ATOM 2330 N N . GLU A 1 287 ? 7.854 -7.100 11.553 1.00 86.31 287 GLU A N 1
ATOM 2331 C CA . GLU A 1 287 ? 8.746 -7.657 12.564 1.00 86.31 287 GLU A CA 1
ATOM 2332 C C . GLU A 1 287 ? 7.980 -7.963 13.856 1.00 86.31 287 GLU A C 1
ATOM 2334 O O . GLU A 1 287 ? 6.964 -7.343 14.186 1.00 86.31 287 GLU A O 1
ATOM 2339 N N . ARG A 1 288 ? 8.496 -8.929 14.620 1.00 85.88 288 ARG A N 1
ATOM 2340 C CA . ARG A 1 288 ? 7.883 -9.367 15.878 1.00 85.88 288 ARG A CA 1
ATOM 2341 C C . ARG A 1 288 ? 7.688 -8.208 16.855 1.00 85.88 288 ARG A C 1
ATOM 2343 O O . ARG A 1 288 ? 6.617 -8.094 17.441 1.00 85.88 288 ARG A O 1
ATOM 2350 N N . ASP A 1 289 ? 8.675 -7.330 16.970 1.00 87.00 289 ASP A N 1
ATOM 2351 C CA . ASP A 1 289 ? 8.629 -6.189 17.885 1.00 87.00 289 ASP A CA 1
ATOM 2352 C C . ASP A 1 289 ? 7.543 -5.186 17.469 1.00 87.00 289 ASP A C 1
ATOM 2354 O O . ASP A 1 289 ? 6.824 -4.653 18.314 1.00 87.00 289 ASP A O 1
ATOM 2358 N N . THR A 1 290 ? 7.346 -4.978 16.161 1.00 84.62 290 THR A N 1
ATOM 2359 C CA . THR A 1 290 ? 6.241 -4.169 15.628 1.00 84.62 290 THR A CA 1
ATOM 2360 C C . THR A 1 290 ? 4.890 -4.803 15.950 1.00 84.62 290 THR A C 1
ATOM 2362 O O . THR A 1 290 ? 3.980 -4.111 16.408 1.00 84.62 290 THR A O 1
ATOM 2365 N N . LEU A 1 291 ? 4.753 -6.120 15.768 1.00 85.56 291 LEU A N 1
ATOM 2366 C CA . LEU A 1 291 ? 3.525 -6.850 16.095 1.00 85.56 291 LEU A CA 1
ATOM 2367 C C . LEU A 1 291 ? 3.207 -6.788 17.595 1.00 85.56 291 LEU A C 1
ATOM 2369 O O . LEU A 1 291 ? 2.057 -6.572 17.980 1.00 85.56 291 LEU A O 1
ATOM 2373 N N . GLU A 1 292 ? 4.216 -6.933 18.453 1.00 86.75 292 GLU A N 1
ATOM 2374 C CA . GLU A 1 292 ? 4.067 -6.799 19.904 1.00 86.75 292 GLU A CA 1
ATOM 2375 C C . GLU A 1 292 ? 3.696 -5.367 20.301 1.00 86.75 292 GLU A C 1
ATOM 2377 O O . GLU A 1 292 ? 2.813 -5.171 21.140 1.00 86.75 292 GLU A O 1
ATOM 2382 N N . MET A 1 293 ? 4.274 -4.365 19.636 1.00 85.00 293 MET A N 1
ATOM 2383 C CA . MET A 1 293 ? 3.930 -2.961 19.844 1.00 85.00 293 MET A CA 1
ATOM 2384 C C . MET A 1 293 ? 2.478 -2.662 19.456 1.00 85.00 293 MET A C 1
ATOM 2386 O O . MET A 1 293 ? 1.757 -2.050 20.246 1.00 85.00 293 MET A O 1
ATOM 2390 N N . ILE A 1 294 ? 2.022 -3.137 18.292 1.00 83.81 294 ILE A N 1
ATOM 2391 C CA . ILE A 1 294 ? 0.624 -3.011 17.850 1.00 83.81 294 ILE A CA 1
ATOM 2392 C C . ILE A 1 294 ? -0.299 -3.706 18.853 1.00 83.81 294 ILE A C 1
ATOM 2394 O O . ILE A 1 294 ? -1.274 -3.118 19.325 1.00 83.81 294 ILE A O 1
ATOM 2398 N N . ARG A 1 295 ? 0.031 -4.938 19.255 1.00 83.19 295 ARG A N 1
ATOM 2399 C CA . ARG A 1 295 ? -0.759 -5.690 20.235 1.00 83.19 295 ARG A CA 1
ATOM 2400 C C . ARG A 1 295 ? -0.895 -4.934 21.554 1.00 83.19 295 ARG A C 1
ATOM 2402 O O . ARG A 1 295 ? -1.998 -4.820 22.089 1.00 83.19 295 ARG A O 1
ATOM 2409 N N . PHE A 1 296 ? 0.212 -4.430 22.088 1.00 83.62 296 PHE A N 1
ATOM 2410 C CA . PHE A 1 296 ? 0.231 -3.810 23.405 1.00 83.62 296 PHE A CA 1
ATOM 2411 C C . PHE A 1 296 ? -0.394 -2.413 23.412 1.00 83.62 296 PHE A C 1
ATOM 2413 O O . PHE A 1 296 ? -1.090 -2.072 24.364 1.00 83.62 296 PHE A O 1
ATOM 2420 N N . ARG A 1 297 ? -0.171 -1.608 22.367 1.00 81.19 297 ARG A N 1
ATOM 2421 C CA . ARG A 1 297 ? -0.633 -0.211 22.326 1.00 81.19 297 ARG A CA 1
ATOM 2422 C C . ARG A 1 297 ? -2.008 -0.020 21.710 1.00 81.19 297 ARG A C 1
ATOM 2424 O O . ARG A 1 297 ? -2.691 0.922 22.073 1.00 81.19 297 ARG A O 1
ATOM 2431 N N . VAL A 1 298 ? -2.427 -0.889 20.800 1.00 79.31 298 VAL A N 1
ATOM 2432 C CA . VAL A 1 298 ? -3.705 -0.713 20.099 1.00 79.31 298 VAL A CA 1
ATOM 2433 C C . VAL A 1 298 ? -4.758 -1.639 20.698 1.00 79.31 298 VAL A C 1
ATOM 2435 O O . VAL A 1 298 ? -5.811 -1.206 21.165 1.00 79.31 298 VAL A O 1
ATOM 2438 N N . LEU A 1 299 ? -4.457 -2.936 20.759 1.00 80.19 299 LEU A N 1
ATOM 2439 C CA . LEU A 1 299 ? -5.462 -3.942 21.109 1.00 80.19 299 LEU A CA 1
ATOM 2440 C C . LEU A 1 299 ? -5.726 -4.034 22.612 1.00 80.19 299 LEU A C 1
ATOM 2442 O O . LEU A 1 299 ? -6.858 -4.296 23.025 1.00 80.19 299 LEU A O 1
ATOM 2446 N N . ARG A 1 300 ? -4.707 -3.795 23.447 1.00 81.38 300 ARG A N 1
ATOM 2447 C CA . ARG A 1 300 ? -4.876 -3.810 24.907 1.00 81.38 300 ARG A CA 1
ATOM 2448 C C . ARG A 1 300 ? -5.835 -2.717 25.370 1.00 81.38 300 ARG A C 1
ATOM 2450 O O . ARG A 1 300 ? -6.725 -3.006 26.164 1.00 81.38 300 ARG A O 1
ATOM 2457 N N . PHE A 1 301 ? -5.698 -1.499 24.847 1.00 79.31 301 PHE A N 1
ATOM 2458 C CA . PHE A 1 301 ? -6.573 -0.378 25.203 1.00 79.31 301 PHE A CA 1
ATOM 2459 C C . PHE A 1 301 ? -8.011 -0.612 24.754 1.00 79.31 301 PHE A C 1
ATOM 2461 O O . PHE A 1 301 ? -8.931 -0.383 25.535 1.00 79.31 301 PHE A O 1
ATOM 2468 N N . LYS A 1 302 ? -8.209 -1.192 23.565 1.00 79.75 302 LYS A N 1
ATOM 2469 C CA . LYS A 1 302 ? -9.541 -1.572 23.080 1.00 79.75 302 LYS A CA 1
ATOM 2470 C C . LYS A 1 302 ? -10.280 -2.526 24.029 1.00 79.75 302 LYS A C 1
ATOM 2472 O O . LYS A 1 302 ? -11.492 -2.418 24.164 1.00 79.75 302 LYS A O 1
ATOM 2477 N N . LYS A 1 303 ? -9.573 -3.447 24.696 1.00 81.25 303 LYS A N 1
ATOM 2478 C CA . LYS A 1 303 ? -10.169 -4.359 25.696 1.00 81.25 303 LYS A CA 1
ATOM 2479 C C . LYS A 1 303 ? -10.265 -3.725 27.090 1.00 81.25 303 LYS A C 1
ATOM 2481 O O . LYS A 1 303 ? -11.219 -3.981 27.822 1.00 81.25 303 LYS A O 1
ATOM 2486 N N . LEU A 1 304 ? -9.291 -2.895 27.459 1.00 85.62 304 LEU A N 1
ATOM 2487 C CA . LEU A 1 304 ? -9.204 -2.292 28.787 1.00 85.62 304 LEU A CA 1
ATOM 2488 C C . LEU A 1 304 ? -10.238 -1.177 28.997 1.00 85.62 304 LEU A C 1
ATOM 2490 O O . LEU A 1 304 ? -10.880 -1.159 30.041 1.00 85.62 304 LEU A O 1
ATOM 2494 N N . ILE A 1 305 ? -10.432 -0.286 28.019 1.00 86.94 305 ILE A N 1
ATOM 2495 C CA . ILE A 1 305 ? -11.311 0.888 28.154 1.00 86.94 305 ILE A CA 1
ATOM 2496 C C . ILE A 1 305 ? -12.765 0.495 28.459 1.00 86.94 305 ILE A C 1
ATOM 2498 O O . ILE A 1 305 ? -13.292 0.997 29.450 1.00 86.94 305 ILE A O 1
ATOM 2502 N N . PRO A 1 306 ? -13.416 -0.425 27.716 1.00 89.50 306 PRO A N 1
ATOM 2503 C CA . PRO A 1 306 ? -14.786 -0.830 28.031 1.00 89.50 306 PRO A CA 1
ATOM 2504 C C . PRO A 1 306 ? -14.885 -1.475 29.413 1.00 89.50 306 PRO A C 1
ATOM 2506 O O . PRO A 1 306 ? -15.826 -1.215 30.152 1.00 89.50 306 PRO A O 1
ATOM 2509 N N . THR A 1 307 ? -13.885 -2.277 29.788 1.00 91.56 307 THR A N 1
ATOM 2510 C CA . THR A 1 307 ? -13.845 -2.949 31.093 1.00 91.56 307 THR A CA 1
ATOM 2511 C C . THR A 1 307 ? -13.747 -1.936 32.235 1.00 91.56 307 THR A C 1
ATOM 2513 O O . THR A 1 307 ? -14.487 -2.036 33.211 1.00 91.56 307 THR A O 1
ATOM 2516 N N . LEU A 1 308 ? -12.878 -0.929 32.101 1.00 93.69 308 LEU A N 1
ATOM 2517 C CA . LEU A 1 308 ? -12.765 0.161 33.070 1.00 93.69 308 LEU A CA 1
ATOM 2518 C C . LEU A 1 308 ? -14.035 1.015 33.103 1.00 93.69 308 LEU A C 1
ATOM 2520 O O . LEU A 1 308 ? -14.509 1.332 34.186 1.00 93.69 308 LEU A O 1
ATOM 2524 N N . ALA A 1 309 ? -14.619 1.345 31.949 1.00 94.38 309 ALA A N 1
ATOM 2525 C CA . ALA A 1 309 ? -15.858 2.116 31.872 1.00 94.38 309 ALA A CA 1
ATOM 2526 C C . ALA A 1 309 ? -17.027 1.400 32.570 1.00 94.38 309 ALA A C 1
ATOM 2528 O O . ALA A 1 309 ? -17.761 2.030 33.327 1.00 94.38 309 ALA A O 1
ATOM 2529 N N . ILE A 1 310 ? -17.159 0.081 32.383 1.00 96.50 310 ILE A N 1
ATOM 2530 C CA . ILE A 1 310 ? -18.145 -0.743 33.098 1.00 96.50 310 ILE A CA 1
ATOM 2531 C C . ILE A 1 310 ? -17.864 -0.723 34.603 1.00 96.50 310 ILE A C 1
ATOM 2533 O O . ILE A 1 310 ? -18.781 -0.498 35.389 1.00 96.50 310 ILE A O 1
ATOM 2537 N N . ALA A 1 311 ? -16.606 -0.909 35.016 1.00 96.31 311 ALA A N 1
ATOM 2538 C CA . ALA A 1 311 ? -16.234 -0.889 36.428 1.00 96.31 311 ALA A CA 1
ATOM 2539 C C . ALA A 1 311 ? -16.555 0.462 37.093 1.00 96.31 311 ALA A C 1
ATOM 2541 O O . ALA A 1 311 ? -17.195 0.489 38.143 1.00 96.31 311 ALA A O 1
ATOM 2542 N N . PHE A 1 312 ? -16.185 1.581 36.461 1.00 96.81 312 PHE A N 1
ATOM 2543 C CA . PHE A 1 312 ? -16.534 2.919 36.939 1.00 96.81 312 PHE A CA 1
ATOM 2544 C C . PHE A 1 312 ? -18.049 3.131 36.965 1.00 96.81 312 PHE A C 1
ATOM 2546 O O . PHE A 1 312 ? -18.567 3.631 37.960 1.00 96.81 312 PHE A O 1
ATOM 2553 N N . GLY A 1 313 ? -18.770 2.694 35.929 1.00 97.31 313 GLY A N 1
ATOM 2554 C CA . GLY A 1 313 ? -20.231 2.747 35.886 1.00 97.31 313 GLY A CA 1
ATOM 2555 C C . GLY A 1 313 ? -20.882 2.033 37.074 1.00 97.31 313 GLY A C 1
ATOM 2556 O O . GLY A 1 313 ? -21.740 2.611 37.737 1.00 97.31 313 GLY A O 1
ATOM 2557 N N . CYS A 1 314 ? -20.424 0.824 37.412 1.00 97.69 314 CYS A N 1
ATOM 2558 C CA . CYS A 1 314 ? -20.906 0.084 38.582 1.00 97.69 314 CYS A CA 1
ATOM 2559 C C . CYS A 1 314 ? -20.639 0.828 39.899 1.00 97.69 314 CYS A C 1
ATOM 2561 O O . CYS A 1 314 ? -21.513 0.871 40.764 1.00 97.69 314 CYS A O 1
ATOM 2563 N N . VAL A 1 315 ? -19.458 1.442 40.047 1.00 97.94 315 VAL A N 1
ATOM 2564 C CA . VAL A 1 315 ? -19.116 2.246 41.232 1.00 97.94 315 VAL A CA 1
ATOM 2565 C C . VAL A 1 315 ? -20.036 3.460 41.351 1.00 97.94 315 VAL A C 1
ATOM 2567 O O . VAL A 1 315 ? -20.576 3.704 42.428 1.00 97.94 315 VAL A O 1
ATOM 2570 N N . PHE A 1 316 ? -20.275 4.189 40.258 1.00 97.94 316 PHE A N 1
ATOM 2571 C CA . PHE A 1 316 ? -21.185 5.336 40.267 1.00 97.94 316 PHE A CA 1
ATOM 2572 C C . PHE A 1 316 ? -22.616 4.935 40.627 1.00 97.94 316 PHE A C 1
ATOM 2574 O O . PHE A 1 316 ? -23.221 5.588 41.471 1.00 97.94 316 PHE A O 1
ATOM 2581 N N . VAL A 1 317 ? -23.133 3.834 40.071 1.00 98.31 317 VAL A N 1
ATOM 2582 C CA . VAL A 1 317 ? -24.473 3.329 40.412 1.00 98.31 317 VAL A CA 1
ATOM 2583 C C . VAL A 1 317 ? -24.565 2.960 41.894 1.00 98.31 317 VAL A C 1
ATOM 2585 O O . VAL A 1 317 ? -25.521 3.356 42.559 1.00 98.31 317 VAL A O 1
ATOM 2588 N N . ALA A 1 318 ? -23.568 2.258 42.440 1.00 97.88 318 ALA A N 1
ATOM 2589 C CA . ALA A 1 318 ? -23.544 1.898 43.857 1.00 97.88 318 ALA A CA 1
ATOM 2590 C C . ALA A 1 318 ? -23.507 3.138 44.769 1.00 97.88 318 ALA A C 1
ATOM 2592 O O . ALA A 1 318 ? -24.245 3.199 45.753 1.00 97.88 318 ALA A O 1
ATOM 2593 N N . LEU A 1 319 ? -22.706 4.149 44.415 1.00 98.06 319 LEU A N 1
ATOM 2594 C CA . LEU A 1 319 ? -22.658 5.424 45.135 1.00 98.06 319 LEU A CA 1
ATOM 2595 C C . LEU A 1 319 ? -23.995 6.169 45.057 1.00 98.06 319 LEU A C 1
ATOM 2597 O O . LEU A 1 319 ? -24.470 6.663 46.077 1.00 98.06 319 LEU A O 1
ATOM 2601 N N . SER A 1 320 ? -24.638 6.213 43.887 1.00 97.88 320 SER A N 1
ATOM 2602 C CA . SER A 1 320 ? -25.956 6.835 43.726 1.00 97.88 320 SER A CA 1
ATOM 2603 C C . SER A 1 320 ? -27.022 6.146 44.575 1.00 97.88 320 SER A C 1
ATOM 2605 O O . SER A 1 320 ? -27.771 6.824 45.273 1.00 97.88 320 SER A O 1
ATOM 2607 N N . VAL A 1 321 ? -27.066 4.810 44.574 1.00 98.25 321 VAL A N 1
ATOM 2608 C CA . VAL A 1 321 ? -27.990 4.040 45.424 1.00 98.25 321 VAL A CA 1
ATOM 2609 C C . VAL A 1 321 ? -27.710 4.303 46.905 1.00 98.25 321 VAL A C 1
ATOM 2611 O O . VAL A 1 321 ? -28.649 4.519 47.669 1.00 98.25 321 VAL A O 1
ATOM 2614 N N . GLY A 1 322 ? -26.435 4.357 47.302 1.00 97.94 322 GLY A N 1
ATOM 2615 C CA . GLY A 1 322 ? -26.031 4.698 48.665 1.00 97.94 322 GLY A CA 1
ATOM 2616 C C . GLY A 1 322 ? -26.511 6.086 49.098 1.00 97.94 322 GLY A C 1
ATOM 2617 O O . GLY A 1 322 ? -27.095 6.215 50.168 1.00 97.94 322 GLY A O 1
ATOM 2618 N N . ILE A 1 323 ? -26.336 7.106 48.252 1.00 98.25 323 ILE A N 1
ATOM 2619 C CA . ILE A 1 323 ? -26.793 8.480 48.522 1.00 98.25 323 ILE A CA 1
ATOM 2620 C C . ILE A 1 323 ? -28.323 8.551 48.611 1.00 98.25 323 ILE A C 1
ATOM 2622 O O . ILE A 1 323 ? -28.867 9.212 49.492 1.00 98.25 323 ILE A O 1
ATOM 2626 N N . ILE A 1 324 ? -29.044 7.862 47.724 1.00 98.31 324 ILE A N 1
ATOM 2627 C CA . ILE A 1 324 ? -30.512 7.828 47.774 1.00 98.31 324 ILE A CA 1
ATOM 2628 C C . ILE A 1 324 ? -30.982 7.160 49.071 1.00 98.31 324 ILE A C 1
ATOM 2630 O O . ILE A 1 324 ? -31.890 7.669 49.725 1.00 98.31 324 ILE A O 1
ATOM 2634 N N . ALA A 1 325 ? -30.349 6.056 49.475 1.00 98.00 325 ALA A N 1
ATOM 2635 C CA . ALA A 1 325 ? -30.678 5.369 50.717 1.00 98.00 325 ALA A CA 1
ATOM 2636 C C . ALA A 1 325 ? -30.431 6.257 51.948 1.00 98.00 325 ALA A C 1
ATOM 2638 O O . ALA A 1 325 ? -31.294 6.323 52.820 1.00 98.00 325 ALA A O 1
ATOM 2639 N N . THR A 1 326 ? -29.307 6.983 52.003 1.00 97.62 326 THR A N 1
ATOM 2640 C CA . THR A 1 326 ? -29.007 7.895 53.122 1.00 97.62 326 THR A CA 1
ATOM 2641 C C . THR A 1 326 ? -29.932 9.112 53.162 1.00 97.62 326 THR A C 1
ATOM 2643 O O . THR A 1 326 ? -30.314 9.558 54.241 1.00 97.62 326 THR A O 1
ATOM 2646 N N . LEU A 1 327 ? -30.352 9.636 52.008 1.00 97.75 327 LEU A N 1
ATOM 2647 C CA . LEU A 1 327 ? -31.360 10.698 51.947 1.00 97.75 327 LEU A CA 1
ATOM 2648 C C . LEU A 1 327 ? -32.736 10.200 52.405 1.00 97.75 327 LEU A C 1
ATOM 2650 O O . LEU A 1 327 ? -33.419 10.890 53.161 1.00 97.75 327 LEU A O 1
ATOM 2654 N N . MET A 1 328 ? -33.136 8.996 51.990 1.00 97.25 328 MET A N 1
ATOM 2655 C CA . MET A 1 328 ? -34.405 8.390 52.403 1.00 97.25 328 MET A CA 1
ATOM 2656 C C . MET A 1 328 ? -34.449 8.133 53.912 1.00 97.25 328 MET A C 1
ATOM 2658 O O . MET A 1 328 ? -35.464 8.433 54.542 1.00 97.25 328 MET A O 1
ATOM 2662 N N . THR A 1 329 ? -33.360 7.640 54.512 1.00 96.94 329 THR A N 1
ATOM 2663 C CA . THR A 1 329 ? -33.291 7.463 55.971 1.00 96.94 329 THR A CA 1
ATOM 2664 C C . THR A 1 329 ? -33.344 8.800 56.703 1.00 96.94 329 THR A C 1
ATOM 2666 O O . THR A 1 329 ? -34.091 8.909 57.669 1.00 96.94 329 THR A O 1
ATOM 2669 N N . PHE A 1 330 ? -32.653 9.833 56.210 1.00 96.44 330 PHE A N 1
ATOM 2670 C CA . PHE A 1 330 ? -32.690 11.180 56.792 1.00 96.44 330 PHE A CA 1
ATOM 2671 C C . PHE A 1 330 ? -34.089 11.824 56.743 1.00 96.44 330 PHE A C 1
ATOM 2673 O O . PHE A 1 330 ? -34.557 12.401 57.728 1.00 96.44 330 PHE A O 1
ATOM 2680 N N . ILE A 1 331 ? -34.792 11.707 55.611 1.00 96.25 331 ILE A N 1
ATOM 2681 C CA . ILE A 1 331 ? -36.176 12.192 55.469 1.00 96.25 331 ILE A CA 1
ATOM 2682 C C . ILE A 1 331 ? -37.104 11.445 56.434 1.00 96.25 331 ILE A C 1
ATOM 2684 O O . ILE A 1 331 ? -37.964 12.060 57.070 1.00 96.25 331 ILE A O 1
ATOM 2688 N N . TRP A 1 332 ? -36.926 10.128 56.555 1.00 95.06 332 TRP A N 1
ATOM 2689 C CA . TRP A 1 332 ? -37.729 9.299 57.446 1.00 95.06 332 TRP A CA 1
ATOM 2690 C C . TRP A 1 332 ? -37.518 9.667 58.921 1.00 95.06 332 TRP A C 1
ATOM 2692 O O . TRP A 1 332 ? -38.503 9.901 59.622 1.00 95.06 332 TRP A O 1
ATOM 2702 N N . THR A 1 333 ? -36.266 9.831 59.367 1.00 94.50 333 THR A N 1
ATOM 2703 C CA . THR A 1 333 ? -35.953 10.234 60.750 1.00 94.50 333 THR A CA 1
ATOM 2704 C C . THR A 1 333 ? -36.500 11.620 61.090 1.00 94.50 333 THR A C 1
ATOM 2706 O O . THR A 1 333 ? -37.085 11.807 62.157 1.00 94.50 333 THR A O 1
ATOM 2709 N N . ASN A 1 334 ? -36.398 12.587 60.171 1.00 90.62 334 ASN A N 1
ATOM 2710 C CA . ASN A 1 334 ? -36.942 13.928 60.404 1.00 90.62 334 ASN A CA 1
ATOM 2711 C C . ASN A 1 334 ? -38.469 13.916 60.540 1.00 90.62 334 ASN A C 1
ATOM 2713 O O . ASN A 1 334 ? -39.002 14.610 61.406 1.00 90.62 334 ASN A O 1
ATOM 2717 N N . ARG A 1 335 ? -39.173 13.105 59.733 1.00 90.94 335 ARG A N 1
ATOM 2718 C CA . ARG A 1 335 ? -40.632 12.929 59.847 1.00 90.94 335 ARG A CA 1
ATOM 2719 C C . ARG A 1 335 ? -41.039 12.343 61.194 1.00 90.94 335 ARG A C 1
ATOM 2721 O O . ARG A 1 335 ? -41.999 12.823 61.792 1.00 90.94 335 ARG A O 1
ATOM 2728 N N . THR A 1 336 ? -40.322 11.330 61.681 1.00 89.12 336 THR A N 1
ATOM 2729 C CA . THR A 1 336 ? -40.616 10.742 62.996 1.00 89.12 336 THR A CA 1
ATOM 2730 C C . THR A 1 336 ? -40.429 11.754 64.125 1.00 89.12 336 THR A C 1
ATOM 2732 O O . THR A 1 336 ? -41.282 11.826 65.003 1.00 89.12 336 THR A O 1
ATOM 2735 N N . SER A 1 337 ? -39.397 12.604 64.056 1.00 88.56 337 SER A N 1
ATOM 2736 C CA . SER A 1 337 ? -39.181 13.669 65.045 1.00 88.56 337 SER A CA 1
ATOM 2737 C C . SER A 1 337 ? -40.259 14.757 65.009 1.00 88.56 337 SER A C 1
ATOM 2739 O O . SER A 1 337 ? -40.613 15.307 66.049 1.00 88.56 337 SER A O 1
ATOM 2741 N N . THR A 1 338 ? -40.813 15.076 63.834 1.00 83.62 338 THR A N 1
ATOM 2742 C CA . THR A 1 338 ? -41.913 16.056 63.743 1.00 83.62 338 THR A CA 1
ATOM 2743 C C . THR A 1 338 ? -43.213 15.498 64.315 1.00 83.62 338 THR A C 1
ATOM 2745 O O . THR A 1 338 ? -43.936 16.218 64.997 1.00 83.62 338 THR A O 1
ATOM 2748 N N . LEU A 1 339 ? -43.496 14.212 64.081 1.00 84.06 339 LEU A N 1
ATOM 2749 C CA . LEU A 1 339 ? -44.675 13.542 64.636 1.00 84.06 339 LEU A CA 1
ATOM 2750 C C . LEU A 1 339 ? -44.632 13.468 66.167 1.00 84.06 339 LEU A C 1
ATOM 2752 O O . LEU A 1 339 ? -45.646 13.737 66.805 1.00 84.06 339 LEU A O 1
ATOM 2756 N N . SER A 1 340 ? -43.469 13.182 66.763 1.00 83.38 340 SER A N 1
ATOM 2757 C CA . SER A 1 340 ? -43.332 13.174 68.226 1.00 83.38 340 SER A CA 1
ATOM 2758 C C . SER A 1 340 ? -43.575 14.551 68.855 1.00 83.38 340 SER A C 1
ATOM 2760 O O . SER A 1 340 ? -44.212 14.629 69.900 1.00 83.38 340 SER A O 1
ATOM 2762 N N . LEU A 1 341 ? -43.142 15.637 68.203 1.00 80.44 341 LEU A N 1
ATOM 2763 C CA . LEU A 1 341 ? -43.369 17.002 68.698 1.00 80.44 341 LEU A CA 1
ATOM 2764 C C . LEU A 1 341 ? -44.841 17.431 68.595 1.00 80.44 341 LEU A C 1
ATOM 2766 O O . LEU A 1 341 ? -45.348 18.110 69.485 1.00 80.44 341 LEU A O 1
ATOM 2770 N N . LEU A 1 342 ? -45.547 17.020 67.535 1.00 79.69 342 LEU A N 1
ATOM 2771 C CA . LEU A 1 342 ? -46.985 17.281 67.408 1.00 79.69 342 LEU A CA 1
ATOM 2772 C C . LEU A 1 342 ? -47.787 16.544 68.491 1.00 79.69 342 LEU A C 1
ATOM 2774 O O . LEU A 1 342 ? -48.696 17.129 69.078 1.00 79.69 342 LEU A O 1
ATOM 2778 N N . GLN A 1 343 ? -47.406 15.309 68.821 1.00 80.44 343 GLN A N 1
ATOM 2779 C CA . GLN A 1 343 ? -48.088 14.515 69.844 1.00 80.44 343 GLN A CA 1
ATOM 2780 C C . GLN A 1 343 ? -47.880 15.053 71.276 1.00 80.44 343 GLN A C 1
ATOM 2782 O O . GLN A 1 343 ? -48.791 14.962 72.099 1.00 80.44 343 GLN A O 1
ATOM 2787 N N . GLU A 1 344 ? -46.736 15.678 71.576 1.00 76.06 344 GLU A N 1
ATOM 2788 C CA . GLU A 1 344 ? -46.544 16.416 72.839 1.00 76.06 344 GLU A CA 1
ATOM 2789 C C . GLU A 1 344 ? -47.360 17.721 72.891 1.00 76.06 344 GLU A C 1
ATOM 2791 O O . GLU A 1 344 ? -47.846 18.108 73.959 1.00 76.06 344 GLU A O 1
ATOM 2796 N N . SER A 1 345 ? -47.569 18.383 71.747 1.00 75.19 345 SER A N 1
ATOM 2797 C CA . SER A 1 345 ? -48.364 19.618 71.691 1.00 75.19 345 SER A CA 1
ATOM 2798 C C . SER A 1 345 ? -49.869 19.392 71.902 1.00 75.19 345 SER A C 1
ATOM 2800 O O . SER A 1 345 ? -50.523 20.230 72.515 1.00 75.19 345 SER A O 1
ATOM 2802 N N . GLU A 1 346 ? -50.420 18.244 71.491 1.00 73.00 346 GLU A N 1
ATOM 2803 C CA . GLU A 1 346 ? -51.830 17.897 71.756 1.00 7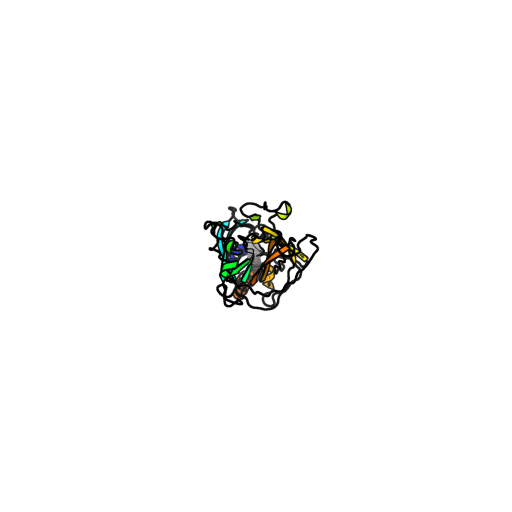3.00 346 GLU A CA 1
ATOM 2804 C C . GLU A 1 346 ? -52.091 17.491 73.216 1.00 73.00 346 GLU A C 1
ATOM 2806 O O . GLU A 1 346 ? -53.204 17.650 73.708 1.00 73.00 346 GLU A O 1
ATOM 2811 N N . CYS A 1 347 ? -51.081 17.015 73.950 1.00 65.62 347 CYS A N 1
ATOM 2812 C CA . CYS A 1 347 ? -51.244 16.639 75.361 1.00 65.62 347 CYS A CA 1
ATOM 2813 C C . CYS A 1 347 ? -51.168 17.828 76.339 1.00 65.62 347 CYS A C 1
ATOM 2815 O O . CYS A 1 347 ? -51.374 17.643 77.537 1.00 65.62 347 CYS A O 1
ATOM 2817 N N . SER A 1 348 ? -50.843 19.032 75.860 1.00 58.47 348 SER A N 1
ATOM 2818 C CA . SER A 1 348 ? -50.595 20.215 76.698 1.00 58.47 348 SER A CA 1
ATOM 2819 C C . SER A 1 348 ? -51.653 21.320 76.566 1.00 58.47 348 SER A C 1
ATOM 2821 O O . SER A 1 348 ? -51.512 22.369 77.197 1.00 58.47 348 SER A O 1
ATOM 2823 N N . SER A 1 349 ? -52.741 21.091 75.823 1.00 55.09 349 SER A N 1
ATOM 2824 C CA . SER A 1 349 ? -53.925 21.959 75.860 1.00 55.09 349 SER A CA 1
ATOM 2825 C C . SER A 1 349 ? -54.881 21.530 76.995 1.00 55.09 349 SER A C 1
ATOM 2827 O O . SER A 1 349 ? -55.376 20.402 76.935 1.00 55.09 349 SER A O 1
ATOM 2829 N N . PRO A 1 350 ? -55.113 22.379 78.016 1.00 56.09 350 PRO A N 1
ATOM 2830 C CA . PRO A 1 350 ? -55.985 22.096 79.163 1.00 56.09 350 PRO A CA 1
ATOM 2831 C C . PRO A 1 350 ? -57.483 22.083 78.844 1.00 56.09 350 PRO A C 1
ATOM 2833 O O . PRO A 1 350 ? -57.898 22.756 77.870 1.00 56.09 350 PRO A O 1
#

Sequence (350 aa):
MKTNLETIVRLYVSKGTWTEELMFQYFYLSNKISTVVRRRSLYYIRIRTDHNCSGYTFSAQNRLGFPHEKKKSEITFVEWSSEPVPRSMFYRARYTYHFDPRSSVASDHTGTVTSLNLAYVFFKPFVTGTPHHVYWYNKDWGFSSSTNPAAFNMLNSTETKSDLIEMDTGVKDVNEIGQIRSVNRKSTLRVWENKEANRITGTDGSFARTGLKLGSTQDIYIPEVCRTFRAESIGMQPSKNYPDIETTGMVLEGNKRIQFNILTNKCFKGSYCYFPLAWVDESVAAERDTLEMIRFRVLRFKKLIPTLAIAFGCVFVALSVGIIATLMTFIWTNRTSTLSLLQESECSSP

Foldseek 3Di:
DDFDFWWKWDFFAAADDDDQPQLVVVVVLLLPAFDDDDDDDDDTWTFDDPDPDDDDDDPPPPPPFDFDKGKDKDWPDWDFDPDPRGFKIKTWIFIDIGGDQVVGPHDQQDDKDKFADPVCCPPPGIDIHRNCCQAADPPVDPDDPPDDVRPCVVVRDDSVRTWTWMAGSCNVHQQRHQWTCDTNPHQFAPPDPDRQFRGRTFHCSQFAGHHDDQQDWTWHDDVVVNGITIIGHHDHDQDPVQNPLNRNRGGQKTKTKTWDWDWDLPDPPRRTDTHTGDMDIDIGHGDPVSSVCCCVSPVVCVVVVVVVVVVVVVVVVVVVVVVVVVVVVVVVVVVVVVVVVVVVVVVPDD

Secondary structure (DSSP, 8-state):
-------------------TTHHHHHHHHHTT------------EEEP--------------------EEEEEEEEEEEE-SSSS-SEEEEEEEEEEEE-TTTSSS-TTSS-EEEE-SS-TTTS-EEEE-HHHHHT----S-S-TT----TTGGGS--GGG---EEEE-SSS-GGGTT-EEEETTBSB-SSSSSTTTTB--SB-SSB--TTPPTT-EEEEEEGGGTEEEEEEE------SS-TTGGGG-B-SEEEEEEEEEEEES-SSTT--EEEEEEEEEEEEE--HHHHHHHIIIIIHHHHHHHHHHHHHHHHHHHHHHHHHHHHHHHHHHHHHHHHHHHHHHHTT--

InterPro domains:
  IPR002159 CD36 family [PF01130] (150-231)
  IPR002159 CD36 family [PF01130] (242-322)
  IPR002159 CD36 family [PTHR11923] (154-232)

pLDDT: mean 73.51, std 23.53, range [20.34, 98.31]